Protein AF-K0TMJ3-F1 (afdb_monomer)

Organism: Thalassiosira oceanica (NCBI:txid159749)

Radius of gyration: 30.65 Å; Cα contacts (8 Å, |Δi|>4): 146; chains: 1; bounding box: 65×32×94 Å

Nearest PDB structures (foldseek):
  8c6j-assembly1_A  TM=9.914E-01  e=3.899E-26  Homo sapiens
  8ro0-assembly1_A  TM=9.830E-01  e=2.735E-26  Caenorhabditis elegans
  8ro2-assembly1_A  TM=9.639E-01  e=2.735E-26  Homo sapiens
  9esh-assembly1_A  TM=9.888E-01  e=1.188E-25  Schizosaccharomyces pombe
  6qdv-assembly1_A  TM=9.860E-01  e=1.455E-25  Homo sapiens

Solvent-accessible surface area (backbone atoms only — not comparable to full-atom values): 13396 Å² total; per-residue (Å²): 110,72,65,57,55,41,56,74,68,68,41,86,57,52,44,70,48,96,77,50,50,79,42,65,76,56,91,69,52,74,66,54,50,63,72,67,63,74,56,48,56,61,53,37,51,39,30,51,51,33,53,52,45,56,57,50,50,48,51,49,40,36,74,73,65,77,43,53,74,60,58,41,29,20,50,48,24,50,48,48,46,36,41,77,75,81,35,62,44,50,83,53,42,58,77,49,52,57,57,48,50,53,21,45,52,48,49,53,58,51,47,64,67,63,47,47,87,92,40,66,93,71,90,75,62,44,80,28,67,69,38,45,50,56,52,51,56,48,47,68,68,42,48,68,56,47,52,53,43,46,48,56,51,48,48,40,68,74,79,41,81,76,93,74,82,62,87,79,79,82,47,83,95,39,47,65,65,48,48,56,51,50,52,53,52,51,55,51,51,56,50,58,69,73,44,60,93,94,61,60,86,81,50,57,68,59,52,54,50,48,52,57,46,46,54,49,27,56,77,68,73,42,92,77,79,81,88,128

Foldseek 3Di:
DLVVVCVLLVLPQWDQDPLRDIDGVDDDDPVSCVSPDDALLSQLVSQVVNLVCQLVVLVVCCVVVVDDPQCSLLSLLCSLQCSVPSGVNCVSPVVCVVLNVVSPVVVVVQCVVVCDDPRHDDGRRRPNVVSVVSVVVVCVVCVVVSCVVVVVVVCCSPVNDDPPPDDDDDDPVCPVVVVLVVVLVVVLVVQQVPDDPPPRDPCSVVVVVLVVVVVVCVVVVHDDDDDD

Mean predicted aligned error: 6.32 Å

Secondary structure (DSSP, 8-state):
-HHHHHHHTT-TTEEE-TT--EEESSPPPHHHHHHT---HHHHHHHHHHHHHHHHHHHHHHHHTTSS-HHHHHHHHHHHHH-HHHH--HHHH-GGGHHHHHHHHHHHHHHHHHHS-TT--SSS-----HHHHHHHHHHHHHHHHHHHHHHHHHHHHHHT---TTSSPPP--GGGHHHHHHHHHHHHHHHHHHHHSPTT-TTTSHHHHHHHHHHHHHHHHTT-------

InterPro domains:
  IPR012592 PROCN domain [PF08083] (1-228)
  IPR027652 Pre-mRNA-processing-splicing factor 8 [PTHR11140] (1-228)

pLDDT: mean 94.59, std 6.0, range [64.69, 98.69]

Sequence (228 aa):
MLNLLINRKQLNYLHLDYNFNLKPTKTLTTKERKKSRFGNAFHLTREILRLTKLVVDAHVQFRLGNIDAYQLADGLQYTFNHVGQLTGMYRYKYRLMRQIRMCKDLKHLIYYRFNTGPVGKGPGVGFWAPSWRVWLFFLRGIVPLLERWLGNLLARQFEGRHSKSYAKNVTKQRVESHFDLELRASVMHDILDMMPQGVKQNKSRVILSHLSEAFRCWKANIPWKVPG

Structure (mmCIF, N/CA/C/O backbone):
data_AF-K0TMJ3-F1
#
_entry.id   AF-K0TMJ3-F1
#
loop_
_atom_site.group_PDB
_atom_site.id
_atom_site.type_symbol
_atom_site.label_atom_id
_atom_site.label_alt_id
_atom_site.label_comp_id
_atom_site.label_asym_id
_atom_site.label_entity_id
_atom_site.label_seq_id
_atom_site.pdbx_PDB_ins_code
_atom_site.Cartn_x
_atom_site.Cartn_y
_atom_site.Cartn_z
_atom_site.occupancy
_atom_site.B_iso_or_equiv
_atom_site.auth_seq_id
_atom_site.auth_comp_id
_atom_site.auth_asym_id
_atom_site.auth_atom_id
_atom_site.pdbx_PDB_model_num
ATOM 1 N N . MET A 1 1 ? -9.679 -7.045 -11.470 1.00 94.88 1 MET A N 1
ATOM 2 C CA . MET A 1 1 ? -9.785 -7.442 -10.041 1.00 94.88 1 MET A CA 1
ATOM 3 C C . MET A 1 1 ? -9.973 -6.261 -9.085 1.00 94.88 1 MET A C 1
ATOM 5 O O . MET A 1 1 ? -11.010 -6.209 -8.440 1.00 94.88 1 MET A O 1
ATOM 9 N N . LEU A 1 2 ? -9.039 -5.300 -8.979 1.00 97.19 2 LEU A N 1
ATOM 10 C CA . LEU A 1 2 ? -9.151 -4.203 -7.992 1.00 97.19 2 LEU A CA 1
ATOM 11 C C . LEU A 1 2 ? -10.427 -3.352 -8.151 1.00 97.19 2 LEU A C 1
ATOM 13 O O . LEU A 1 2 ? -11.062 -3.037 -7.149 1.00 97.19 2 LEU A O 1
ATOM 17 N N . ASN A 1 3 ? -10.853 -3.066 -9.387 1.00 97.00 3 ASN A N 1
ATOM 18 C CA . ASN A 1 3 ? -12.120 -2.367 -9.654 1.00 97.00 3 ASN A CA 1
ATOM 19 C C . ASN A 1 3 ? -13.347 -3.131 -9.162 1.00 97.00 3 ASN A C 1
ATOM 21 O O . ASN A 1 3 ? -14.244 -2.533 -8.579 1.00 97.00 3 ASN A O 1
ATOM 25 N N . LEU A 1 4 ? -13.358 -4.459 -9.306 1.00 97.56 4 LEU A N 1
ATOM 26 C CA . LEU A 1 4 ? -14.451 -5.280 -8.786 1.00 97.56 4 LEU A CA 1
ATOM 27 C C . LEU A 1 4 ? -14.545 -5.167 -7.263 1.00 97.56 4 LEU A C 1
ATOM 29 O O . LEU A 1 4 ? -15.644 -5.090 -6.731 1.00 97.56 4 LEU A O 1
ATOM 33 N N . LEU A 1 5 ? -13.414 -5.076 -6.555 1.00 97.19 5 LEU A N 1
ATOM 34 C CA . LEU A 1 5 ? -13.415 -4.868 -5.105 1.00 97.19 5 LEU A CA 1
ATOM 35 C C . LEU A 1 5 ? -13.941 -3.476 -4.709 1.00 97.19 5 LEU A C 1
ATOM 37 O O . LEU A 1 5 ? -14.664 -3.359 -3.718 1.00 97.19 5 LEU A O 1
ATOM 41 N N . ILE A 1 6 ? -13.594 -2.429 -5.467 1.00 97.50 6 ILE A N 1
ATOM 42 C CA . ILE A 1 6 ? -14.115 -1.064 -5.266 1.00 97.50 6 ILE A CA 1
ATOM 43 C C . ILE A 1 6 ? -15.639 -1.059 -5.445 1.00 97.50 6 ILE A C 1
ATOM 45 O O . ILE A 1 6 ? -16.363 -0.607 -4.553 1.00 97.50 6 ILE A O 1
ATOM 49 N N . ASN A 1 7 ? -16.122 -1.645 -6.542 1.00 96.94 7 ASN A N 1
ATOM 50 C CA . ASN A 1 7 ? -17.547 -1.727 -6.861 1.00 96.94 7 ASN A CA 1
ATOM 51 C C . ASN A 1 7 ? -18.303 -2.604 -5.856 1.00 96.94 7 ASN A C 1
ATOM 53 O O . ASN A 1 7 ? -19.366 -2.218 -5.374 1.00 96.94 7 ASN A O 1
ATOM 57 N N . ARG A 1 8 ? -17.722 -3.734 -5.433 1.00 96.44 8 ARG A N 1
ATOM 58 C CA . ARG A 1 8 ? -18.300 -4.621 -4.408 1.00 96.44 8 ARG A CA 1
ATOM 59 C C . ARG A 1 8 ? -18.471 -3.922 -3.059 1.00 96.44 8 ARG A C 1
ATOM 61 O O . ARG A 1 8 ? -19.406 -4.234 -2.328 1.00 96.44 8 ARG A O 1
ATOM 68 N N . LYS A 1 9 ? -17.600 -2.963 -2.730 1.00 95.94 9 LYS A N 1
ATOM 69 C CA . LYS A 1 9 ? -17.722 -2.103 -1.539 1.00 95.94 9 LYS A CA 1
ATOM 70 C C . LYS A 1 9 ? -18.649 -0.894 -1.733 1.00 95.94 9 LYS A C 1
ATOM 72 O O . LYS A 1 9 ? -18.803 -0.108 -0.792 1.00 95.94 9 LYS A O 1
ATOM 77 N N . GLN A 1 10 ? -19.260 -0.753 -2.912 1.00 96.56 10 GLN A N 1
ATOM 78 C CA . GLN A 1 1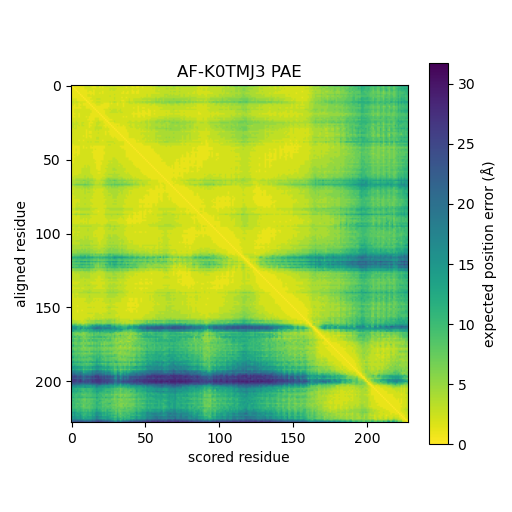0 ? -20.129 0.363 -3.296 1.00 96.56 10 GLN A CA 1
ATOM 79 C C . GLN A 1 10 ? -19.430 1.718 -3.108 1.00 96.56 10 GLN A C 1
ATOM 81 O O . GLN A 1 10 ? -19.931 2.613 -2.420 1.00 96.56 10 GLN A O 1
ATOM 86 N N . LEU A 1 11 ? -18.216 1.837 -3.651 1.00 97.19 11 LEU A N 1
ATOM 87 C CA . LEU A 1 11 ? -17.386 3.041 -3.574 1.00 97.19 11 LEU A CA 1
ATOM 88 C C . LEU A 1 11 ? -17.388 3.789 -4.916 1.00 97.19 11 LEU A C 1
ATOM 90 O O . LEU A 1 11 ? -16.334 4.046 -5.486 1.00 97.19 11 LEU A O 1
ATOM 94 N N . ASN A 1 12 ? -18.574 4.158 -5.403 1.00 95.69 12 ASN A N 1
ATOM 95 C CA . ASN A 1 12 ? -18.781 4.778 -6.726 1.00 95.69 12 ASN A CA 1
ATOM 96 C C . ASN A 1 12 ? -18.106 6.157 -6.878 1.00 95.69 12 ASN A C 1
ATOM 98 O O . ASN A 1 12 ? -17.967 6.682 -7.974 1.00 95.69 12 ASN A O 1
ATOM 102 N N . TYR A 1 13 ? -17.689 6.753 -5.762 1.00 96.75 13 TYR A N 1
ATOM 103 C CA . TYR A 1 13 ? -16.972 8.026 -5.690 1.00 96.75 13 TYR A CA 1
ATOM 104 C C . TYR A 1 13 ? -15.442 7.867 -5.770 1.00 96.75 13 TYR A C 1
ATOM 106 O O . TYR A 1 13 ? -14.702 8.826 -5.538 1.00 96.75 13 TYR A O 1
ATOM 114 N N . LEU A 1 14 ? -14.955 6.654 -6.046 1.00 97.75 14 LEU A N 1
ATOM 115 C CA . LEU A 1 14 ? -13.554 6.361 -6.320 1.00 97.75 14 LEU A CA 1
ATOM 116 C C . LEU A 1 14 ? -13.389 5.832 -7.742 1.00 97.75 14 LEU A C 1
ATOM 118 O O . LEU A 1 14 ? -14.112 4.940 -8.175 1.00 97.75 14 LEU A O 1
ATOM 122 N N . HIS A 1 15 ? -12.362 6.327 -8.419 1.00 97.75 15 HIS A N 1
ATOM 123 C CA . HIS A 1 15 ? -11.935 5.857 -9.724 1.00 97.75 15 HIS A CA 1
ATOM 124 C C . HIS A 1 15 ? -10.494 5.350 -9.639 1.00 97.75 15 HIS A C 1
ATOM 126 O O . HIS A 1 15 ? -9.614 6.027 -9.098 1.00 97.75 15 HIS A O 1
ATOM 132 N N . LEU A 1 16 ? -10.258 4.145 -10.152 1.00 98.25 16 LEU A N 1
ATOM 133 C CA . LEU A 1 16 ? -8.919 3.608 -10.363 1.00 98.25 16 LEU A CA 1
ATOM 134 C C . LEU A 1 16 ? -8.618 3.709 -11.855 1.00 98.25 16 LEU A C 1
ATOM 136 O O . LEU A 1 16 ? -9.246 3.011 -12.653 1.00 98.25 16 LEU A O 1
ATOM 140 N N . ASP A 1 17 ? -7.670 4.570 -12.211 1.00 97.56 17 ASP A N 1
ATOM 141 C CA . ASP A 1 17 ? -7.257 4.709 -13.605 1.00 97.56 17 ASP A CA 1
ATOM 142 C C . ASP A 1 17 ? -6.433 3.497 -14.079 1.00 97.56 17 ASP A C 1
ATOM 144 O O . ASP A 1 17 ? -6.001 2.649 -13.287 1.00 97.56 17 ASP A O 1
ATOM 148 N N . TYR A 1 18 ? -6.191 3.417 -15.388 1.00 97.81 18 TYR A N 1
ATOM 149 C CA . TYR A 1 18 ? -5.433 2.317 -15.990 1.00 97.81 18 TYR A CA 1
ATOM 150 C C . TYR A 1 18 ? -3.973 2.254 -15.519 1.00 97.81 18 TYR A C 1
ATOM 152 O O . TYR A 1 18 ? -3.385 1.178 -15.529 1.00 97.81 18 TYR A O 1
ATOM 160 N N . ASN A 1 19 ? -3.407 3.363 -15.030 1.00 97.56 19 ASN A N 1
ATOM 161 C CA . ASN A 1 19 ? -2.064 3.438 -14.438 1.00 97.56 19 ASN A CA 1
ATOM 162 C C . ASN A 1 19 ? -2.083 3.216 -12.915 1.00 97.56 19 ASN A C 1
ATOM 164 O O . ASN A 1 19 ? -1.136 3.541 -12.181 1.00 97.56 19 ASN A O 1
ATOM 168 N N . PHE A 1 20 ? -3.173 2.628 -12.424 1.00 98.31 20 PHE A N 1
ATOM 169 C CA . PHE A 1 20 ? -3.390 2.259 -11.039 1.00 98.31 20 PHE A CA 1
ATOM 170 C C . PHE A 1 20 ? -3.376 3.442 -10.064 1.00 98.31 20 PHE A C 1
ATOM 172 O O . PHE A 1 20 ? -3.090 3.234 -8.889 1.00 98.31 20 PHE A O 1
ATOM 179 N N . ASN A 1 21 ? -3.637 4.687 -10.466 1.00 97.44 21 ASN A N 1
ATOM 180 C CA . ASN A 1 21 ? -3.902 5.774 -9.515 1.00 97.44 21 ASN A CA 1
ATOM 181 C C . ASN A 1 21 ? -5.330 5.661 -8.990 1.00 97.44 21 ASN A C 1
ATOM 183 O O . ASN A 1 21 ? -6.281 5.628 -9.764 1.00 97.44 21 ASN A O 1
ATOM 187 N N . LEU A 1 22 ? -5.479 5.654 -7.665 1.00 97.81 22 LEU A N 1
ATOM 188 C CA . LEU A 1 22 ? -6.786 5.730 -7.023 1.00 97.81 22 LEU A CA 1
ATOM 189 C C . LEU A 1 22 ? -7.103 7.193 -6.710 1.00 97.81 22 LEU A C 1
ATOM 191 O O . LEU A 1 22 ? -6.420 7.798 -5.879 1.00 97.81 22 LEU A O 1
ATOM 195 N N . LYS A 1 23 ? -8.129 7.745 -7.355 1.00 97.06 23 LYS A N 1
ATOM 196 C CA . LYS A 1 23 ? -8.537 9.147 -7.213 1.00 97.06 23 LYS A CA 1
ATOM 197 C C . LYS A 1 23 ? -10.014 9.238 -6.813 1.00 97.06 23 LYS A C 1
ATOM 199 O O . LYS A 1 23 ? -10.811 8.405 -7.248 1.00 97.06 23 LYS A O 1
ATOM 204 N N . PRO A 1 24 ? -10.403 10.214 -5.980 1.00 97.50 24 PRO A N 1
ATOM 205 C CA . PRO A 1 24 ? -11.810 10.514 -5.770 1.00 97.50 24 PRO A CA 1
ATOM 206 C C . PRO A 1 24 ? -12.381 11.240 -6.998 1.00 97.50 24 PRO A C 1
ATOM 208 O O . PRO A 1 24 ? -11.695 12.066 -7.595 1.00 97.50 24 PRO A O 1
ATOM 211 N N . THR A 1 25 ? -13.624 10.941 -7.379 1.00 96.94 25 THR A N 1
ATOM 212 C CA . THR A 1 25 ? -14.308 11.623 -8.500 1.00 96.94 25 THR A CA 1
ATOM 213 C C . THR A 1 25 ? -14.941 12.954 -8.091 1.00 96.94 25 THR A C 1
ATOM 215 O O . THR A 1 25 ? -15.264 13.776 -8.939 1.00 96.94 25 THR A O 1
ATOM 218 N N . LYS A 1 26 ? -15.104 13.173 -6.783 1.00 97.25 26 LYS A N 1
ATOM 219 C CA . LYS A 1 26 ? -15.633 14.390 -6.160 1.00 97.25 26 LYS A CA 1
ATOM 220 C C . LYS A 1 26 ? -14.980 14.604 -4.794 1.00 97.25 26 LYS A C 1
ATOM 222 O O . LYS A 1 26 ? -14.380 13.681 -4.240 1.00 97.25 26 LYS A O 1
ATOM 227 N N . THR A 1 27 ? -15.160 15.776 -4.195 1.00 97.88 27 THR A N 1
ATOM 228 C CA . THR A 1 27 ? -14.771 16.000 -2.795 1.00 97.88 27 THR A CA 1
ATOM 229 C C . THR A 1 27 ? -15.573 15.081 -1.871 1.00 97.88 27 THR A C 1
ATOM 231 O O . THR A 1 27 ? -16.801 15.042 -1.929 1.00 97.88 27 THR A O 1
ATOM 234 N N . LEU A 1 28 ? -14.875 14.311 -1.031 1.00 97.69 28 LEU A N 1
ATOM 235 C CA . LEU A 1 28 ? -15.501 13.298 -0.179 1.00 97.69 28 LEU A CA 1
ATOM 236 C C . LEU A 1 28 ? -15.947 13.876 1.161 1.00 97.69 28 LEU A C 1
ATOM 238 O O . LEU A 1 28 ? -15.175 14.540 1.858 1.00 97.69 28 LEU A O 1
ATOM 242 N N . THR A 1 29 ? -17.149 13.499 1.585 1.00 98.25 29 THR A N 1
ATOM 243 C CA . THR A 1 29 ? -17.610 13.722 2.959 1.00 98.25 29 THR A CA 1
ATOM 244 C C . THR A 1 29 ? -16.763 12.930 3.962 1.00 98.25 29 THR A C 1
ATOM 246 O O . THR A 1 29 ? -16.087 11.946 3.633 1.00 98.25 29 THR A O 1
ATOM 249 N N . THR A 1 30 ? -16.833 13.297 5.243 1.00 98.12 30 THR A N 1
ATOM 250 C CA . THR A 1 30 ? -16.147 12.557 6.316 1.00 98.12 30 THR A CA 1
ATOM 251 C C . THR A 1 30 ? -16.594 11.093 6.399 1.00 98.12 30 THR A C 1
ATOM 253 O O . THR A 1 30 ? -15.760 10.217 6.649 1.00 98.12 30 THR A O 1
ATOM 256 N N . LYS A 1 31 ? -17.879 10.805 6.144 1.00 98.12 31 LYS A N 1
ATOM 257 C CA . LYS A 1 31 ? -18.441 9.445 6.106 1.00 98.12 31 LYS A CA 1
ATOM 258 C C . LYS A 1 31 ? -17.883 8.639 4.932 1.00 98.12 31 LYS A C 1
ATOM 260 O O . LYS A 1 31 ? -17.395 7.527 5.141 1.00 98.12 31 LYS A O 1
ATOM 265 N N . GLU A 1 32 ? -17.886 9.211 3.729 1.00 97.75 32 GLU A N 1
ATOM 266 C CA . GLU A 1 32 ? -17.333 8.572 2.526 1.00 97.75 32 GLU A CA 1
ATOM 267 C C . GLU A 1 32 ? -15.838 8.286 2.685 1.00 97.75 32 GLU A C 1
ATOM 269 O O . GLU A 1 32 ? -15.408 7.163 2.416 1.00 97.75 32 GLU A O 1
ATOM 274 N N . ARG A 1 33 ? -15.068 9.252 3.208 1.00 97.31 33 ARG A N 1
ATOM 275 C CA . ARG A 1 33 ? -13.625 9.121 3.471 1.00 97.31 33 ARG A CA 1
ATOM 276 C C . ARG A 1 33 ? -13.310 8.014 4.477 1.00 97.31 33 ARG A C 1
ATOM 278 O O . ARG A 1 33 ? -12.351 7.267 4.294 1.00 97.31 33 ARG A O 1
ATOM 285 N N . LYS A 1 34 ? -14.102 7.893 5.550 1.00 97.81 34 LYS A N 1
ATOM 286 C CA . LYS A 1 34 ? -13.952 6.797 6.524 1.00 97.81 34 LYS A CA 1
ATOM 287 C C . LYS A 1 34 ? -14.289 5.442 5.891 1.00 97.81 34 LYS A C 1
ATOM 289 O O . LYS A 1 34 ? -13.551 4.485 6.111 1.00 97.81 34 LYS A O 1
ATOM 294 N N . LYS A 1 35 ? -15.358 5.363 5.086 1.00 96.50 35 LYS A N 1
ATOM 295 C CA . LYS A 1 35 ? -15.799 4.125 4.413 1.00 96.50 35 LYS A CA 1
ATOM 296 C C . LYS A 1 35 ? -14.804 3.645 3.349 1.00 96.50 35 LYS A C 1
ATOM 298 O O . LYS A 1 35 ? -14.577 2.443 3.227 1.00 96.50 35 LYS A O 1
ATOM 303 N N . SER A 1 36 ? -14.195 4.563 2.601 1.00 96.81 36 SER A N 1
ATOM 304 C CA . SER A 1 36 ? -13.309 4.244 1.474 1.00 96.81 36 SER A CA 1
ATOM 305 C C . SER A 1 36 ? -11.834 4.081 1.8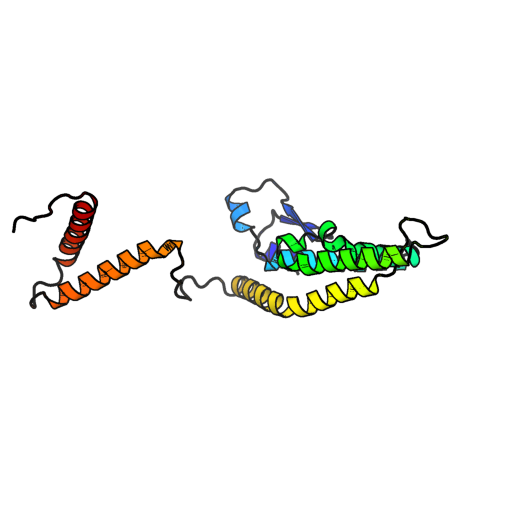36 1.00 96.81 36 SER A C 1
ATOM 307 O O . SER A 1 36 ? -11.008 3.836 0.955 1.00 96.81 36 SER A O 1
ATOM 309 N N . ARG A 1 37 ? -11.475 4.190 3.120 1.00 97.00 37 ARG A N 1
ATOM 310 C CA . ARG A 1 37 ? -10.092 4.039 3.579 1.00 97.00 37 ARG A CA 1
ATOM 311 C C . ARG A 1 37 ? -9.620 2.592 3.418 1.00 97.00 37 ARG A C 1
ATOM 313 O O . ARG A 1 37 ? -9.881 1.732 4.259 1.00 97.00 37 ARG A O 1
ATOM 320 N N . PHE A 1 38 ? -8.890 2.334 2.340 1.00 97.38 38 PHE A N 1
ATOM 321 C CA . PHE A 1 38 ? -8.218 1.061 2.117 1.00 97.38 38 PHE A CA 1
ATOM 322 C C . PHE A 1 38 ? -6.961 0.919 2.988 1.00 97.38 38 PHE A C 1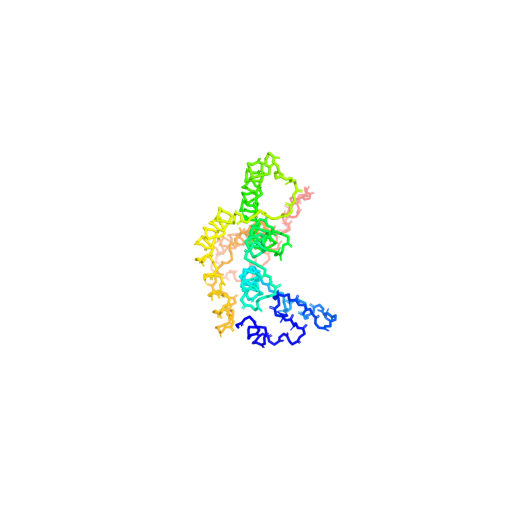
ATOM 324 O O . PHE A 1 38 ? -6.336 1.896 3.398 1.00 97.38 38 PHE A O 1
ATOM 331 N N . GLY A 1 39 ? -6.618 -0.330 3.310 1.00 97.00 39 GLY A N 1
ATOM 332 C CA . GLY A 1 39 ? -5.416 -0.673 4.070 1.00 97.00 39 GLY A CA 1
ATOM 333 C C . GLY A 1 39 ? -4.221 -1.012 3.177 1.00 97.00 39 GLY A C 1
ATOM 334 O O . GLY A 1 39 ? -4.306 -0.993 1.947 1.00 97.00 39 GLY A O 1
ATOM 335 N N . ASN A 1 40 ? -3.115 -1.403 3.815 1.00 97.88 40 ASN A N 1
ATOM 336 C CA . ASN A 1 40 ? -1.853 -1.703 3.132 1.00 97.88 40 ASN A CA 1
ATOM 337 C C . ASN A 1 40 ? -1.966 -2.832 2.101 1.00 97.88 40 ASN A C 1
ATOM 339 O O . ASN A 1 40 ? -1.311 -2.752 1.073 1.00 97.88 40 ASN A O 1
ATOM 343 N N . ALA A 1 41 ? -2.811 -3.845 2.323 1.00 97.75 41 ALA A N 1
ATOM 344 C CA . ALA A 1 41 ? -2.967 -4.964 1.388 1.00 97.75 41 ALA A CA 1
ATOM 345 C C . ALA A 1 41 ? -3.404 -4.500 -0.012 1.00 97.75 41 ALA A C 1
ATOM 347 O O . ALA A 1 41 ? -2.777 -4.838 -1.013 1.00 97.75 41 ALA A O 1
ATOM 348 N N . PHE A 1 42 ? -4.442 -3.662 -0.070 1.00 98.25 42 PHE A N 1
ATOM 349 C CA . PHE A 1 42 ? -4.956 -3.119 -1.325 1.00 98.25 42 PHE A CA 1
ATOM 350 C C . PHE A 1 42 ? -3.929 -2.203 -1.995 1.00 98.25 42 PHE A C 1
ATOM 352 O O . PHE A 1 42 ? -3.623 -2.361 -3.174 1.00 98.25 42 PHE A O 1
ATOM 359 N N . HIS A 1 43 ? -3.376 -1.251 -1.239 1.00 98.38 43 HIS A N 1
ATOM 360 C CA . HIS A 1 43 ? -2.476 -0.258 -1.809 1.00 98.38 43 HIS A CA 1
ATOM 361 C C . HIS A 1 43 ? -1.118 -0.833 -2.226 1.00 98.38 43 HIS A C 1
ATOM 363 O O . HIS A 1 43 ? -0.610 -0.443 -3.271 1.00 98.38 43 HIS A O 1
ATOM 369 N N . LEU A 1 44 ? -0.551 -1.774 -1.464 1.00 98.25 44 LEU A N 1
ATOM 370 C CA . LEU A 1 44 ? 0.697 -2.437 -1.837 1.00 98.25 44 LEU A CA 1
ATOM 371 C C . LEU A 1 44 ? 0.510 -3.273 -3.109 1.00 98.25 44 LEU A C 1
ATOM 373 O O . LEU A 1 44 ? 1.322 -3.167 -4.019 1.00 98.25 44 LEU A O 1
ATOM 377 N N . THR A 1 45 ? -0.595 -4.020 -3.214 1.00 98.44 45 THR A N 1
ATOM 378 C CA . THR A 1 45 ? -0.937 -4.776 -4.434 1.00 98.44 45 THR A CA 1
ATOM 379 C C . THR A 1 45 ? -1.103 -3.846 -5.636 1.00 98.44 45 THR A C 1
ATOM 381 O O . THR A 1 45 ? -0.538 -4.100 -6.694 1.00 98.44 45 THR A O 1
ATOM 384 N N . ARG A 1 46 ? -1.822 -2.728 -5.468 1.00 98.56 46 ARG A N 1
ATOM 385 C CA . ARG A 1 46 ? -2.001 -1.705 -6.510 1.00 98.56 46 ARG A CA 1
ATOM 386 C C . ARG A 1 46 ? -0.667 -1.149 -7.017 1.00 98.56 46 ARG A C 1
ATOM 388 O O . ARG A 1 46 ? -0.498 -0.988 -8.218 1.00 98.56 46 ARG A O 1
ATOM 395 N N . GLU A 1 47 ? 0.268 -0.851 -6.119 1.00 98.44 47 GLU A N 1
ATOM 396 C CA . GLU A 1 47 ? 1.583 -0.314 -6.492 1.00 98.44 47 GLU A CA 1
ATOM 397 C C . GLU A 1 47 ? 2.509 -1.373 -7.120 1.00 98.44 47 GLU A C 1
ATOM 399 O O . GLU A 1 47 ? 3.288 -1.038 -8.008 1.00 98.44 47 GLU A O 1
ATOM 404 N N . ILE A 1 48 ? 2.394 -2.650 -6.734 1.00 98.25 48 ILE A N 1
ATOM 405 C CA . ILE A 1 48 ? 3.091 -3.750 -7.424 1.00 98.25 48 ILE A CA 1
ATOM 406 C C . ILE A 1 48 ? 2.565 -3.888 -8.855 1.00 98.25 48 ILE A C 1
ATOM 408 O O . ILE A 1 48 ? 3.358 -3.940 -9.790 1.00 98.25 48 ILE A O 1
ATOM 412 N N . LEU A 1 49 ? 1.241 -3.861 -9.043 1.00 98.50 49 LEU A N 1
ATOM 413 C CA . LEU A 1 49 ? 0.637 -3.900 -10.376 1.00 98.50 49 LEU A CA 1
ATOM 414 C C . LEU A 1 49 ? 1.028 -2.684 -11.223 1.00 98.50 49 LEU A C 1
ATOM 416 O O . LEU A 1 49 ? 1.252 -2.835 -12.420 1.00 98.50 49 LEU A O 1
ATOM 420 N N . ARG A 1 50 ? 1.178 -1.500 -10.613 1.00 98.50 50 ARG A N 1
ATOM 421 C CA . ARG A 1 50 ? 1.743 -0.328 -11.295 1.00 98.50 50 ARG A CA 1
ATOM 422 C C . ARG A 1 50 ? 3.161 -0.594 -11.794 1.00 98.50 50 ARG A C 1
ATOM 424 O O . ARG A 1 50 ? 3.439 -0.291 -12.947 1.00 98.50 50 ARG A O 1
ATOM 431 N N . LEU A 1 51 ? 4.043 -1.145 -10.954 1.00 98.44 51 LEU A N 1
ATOM 432 C CA . LEU A 1 51 ? 5.410 -1.478 -11.369 1.00 98.44 51 LEU A CA 1
ATOM 433 C C . LEU A 1 51 ? 5.405 -2.468 -12.538 1.00 98.44 51 LEU A C 1
ATOM 435 O O . LEU A 1 51 ? 6.090 -2.242 -13.531 1.00 98.44 51 LEU A O 1
ATOM 439 N N . THR A 1 52 ? 4.603 -3.532 -12.443 1.00 98.44 52 THR A N 1
ATOM 440 C CA . THR A 1 52 ? 4.445 -4.509 -13.527 1.00 98.44 52 THR A CA 1
ATOM 441 C C . THR A 1 52 ? 3.945 -3.840 -14.802 1.00 98.44 52 THR A C 1
ATOM 443 O O . THR A 1 52 ? 4.490 -4.098 -15.871 1.00 98.44 52 THR A O 1
ATOM 446 N N . LYS A 1 53 ? 2.958 -2.944 -14.696 1.00 98.44 53 LYS A N 1
ATOM 447 C CA . LYS A 1 53 ? 2.426 -2.213 -15.845 1.00 98.44 53 LYS A CA 1
ATOM 448 C C . LYS A 1 53 ? 3.493 -1.350 -16.516 1.00 98.44 53 LYS A C 1
ATOM 450 O O . LYS A 1 53 ? 3.607 -1.418 -17.726 1.00 98.44 53 LYS A O 1
ATOM 455 N N . LEU A 1 54 ? 4.302 -0.608 -15.756 1.00 98.50 54 LEU A N 1
ATOM 456 C CA . LEU A 1 54 ? 5.385 0.211 -16.321 1.00 98.50 54 LEU A CA 1
ATOM 457 C C . LEU A 1 54 ? 6.374 -0.629 -17.142 1.00 98.50 54 LEU A C 1
ATOM 459 O O . LEU A 1 54 ? 6.757 -0.235 -18.238 1.00 98.50 54 LEU A O 1
ATOM 463 N N . VAL A 1 55 ? 6.747 -1.806 -16.630 1.00 98.44 55 VAL A N 1
ATOM 464 C CA . VAL A 1 55 ? 7.635 -2.743 -17.335 1.00 98.44 55 VAL A CA 1
ATOM 465 C C . VAL A 1 55 ? 6.972 -3.275 -18.609 1.00 98.44 55 VAL A C 1
ATOM 467 O O . VAL A 1 55 ? 7.588 -3.273 -19.671 1.00 98.44 55 VAL A O 1
ATOM 470 N N . VAL A 1 56 ? 5.711 -3.709 -18.526 1.00 98.69 56 VAL A N 1
ATOM 471 C CA . VAL A 1 56 ? 4.973 -4.249 -19.680 1.00 98.69 56 VAL A CA 1
ATOM 472 C C . VAL A 1 56 ? 4.731 -3.177 -20.740 1.00 98.69 56 VAL A C 1
ATOM 474 O O . VAL A 1 56 ? 4.947 -3.445 -21.916 1.00 98.69 56 VAL A O 1
ATOM 477 N N . ASP A 1 57 ? 4.345 -1.964 -20.349 1.00 98.38 57 ASP A N 1
ATOM 478 C CA . ASP A 1 57 ? 4.129 -0.849 -21.273 1.00 98.38 57 ASP A CA 1
ATOM 479 C C . ASP A 1 57 ? 5.414 -0.511 -22.042 1.00 98.38 57 ASP A C 1
ATOM 481 O O . ASP A 1 57 ? 5.346 -0.279 -23.246 1.00 98.38 57 ASP A O 1
ATOM 485 N N . ALA A 1 58 ? 6.584 -0.543 -21.389 1.00 98.31 58 ALA A N 1
ATOM 486 C CA . ALA A 1 58 ? 7.868 -0.347 -22.066 1.00 98.31 58 ALA A CA 1
ATOM 487 C C . ALA A 1 58 ? 8.097 -1.408 -23.158 1.00 98.31 58 ALA A C 1
ATOM 489 O O . ALA A 1 58 ? 8.445 -1.073 -24.290 1.00 98.31 58 ALA A O 1
ATOM 490 N N . HIS A 1 59 ? 7.813 -2.681 -22.859 1.00 98.56 59 HIS A N 1
ATOM 491 C CA . HIS A 1 59 ? 7.856 -3.744 -23.865 1.00 98.56 59 HIS A CA 1
ATOM 492 C C . HIS A 1 59 ? 6.819 -3.551 -24.977 1.00 98.56 59 HIS A C 1
ATOM 494 O O . HIS A 1 59 ? 7.129 -3.814 -26.135 1.00 98.56 59 HIS A O 1
ATOM 500 N N . VAL A 1 60 ? 5.607 -3.086 -24.665 1.00 98.62 60 VAL A N 1
ATOM 501 C CA . VAL A 1 60 ? 4.578 -2.801 -25.677 1.00 98.62 60 VAL A CA 1
ATOM 502 C C . VAL A 1 60 ? 5.046 -1.697 -26.624 1.00 98.62 60 VAL A C 1
ATOM 504 O O . VAL A 1 60 ? 4.958 -1.884 -27.832 1.00 98.62 60 VAL A O 1
ATOM 507 N N . GLN A 1 61 ? 5.605 -0.596 -26.110 1.00 98.44 61 GLN A N 1
ATOM 508 C CA . GLN A 1 61 ? 6.140 0.488 -26.947 1.00 98.44 61 GLN A CA 1
ATOM 509 C C . GLN A 1 61 ? 7.235 -0.009 -27.896 1.00 98.44 61 GLN A C 1
ATOM 511 O O . GLN A 1 61 ? 7.227 0.337 -29.075 1.00 98.44 61 GLN A O 1
ATOM 516 N N . PHE A 1 62 ? 8.125 -0.877 -27.410 1.00 98.44 62 PHE A N 1
ATOM 517 C CA . PHE A 1 62 ? 9.149 -1.505 -28.245 1.00 98.44 62 PHE A CA 1
ATOM 518 C C . PHE A 1 62 ? 8.538 -2.392 -29.336 1.00 98.44 62 PHE A C 1
ATOM 520 O O . PHE A 1 62 ? 8.915 -2.312 -30.500 1.00 98.44 62 PHE A O 1
ATOM 527 N N . ARG A 1 63 ? 7.545 -3.217 -28.986 1.00 98.38 63 ARG A N 1
ATOM 528 C CA . ARG A 1 63 ? 6.893 -4.135 -29.934 1.00 98.38 63 ARG A CA 1
ATOM 529 C C . ARG A 1 63 ? 6.010 -3.430 -30.963 1.00 98.38 63 ARG A C 1
ATOM 531 O O . ARG A 1 63 ? 5.804 -3.992 -32.032 1.00 98.38 63 ARG A O 1
ATOM 538 N N . LEU A 1 64 ? 5.515 -2.234 -30.649 1.00 98.38 64 LEU A N 1
ATOM 539 C CA . LEU A 1 64 ? 4.821 -1.356 -31.594 1.00 98.38 64 LEU A CA 1
ATOM 540 C C . LEU A 1 64 ? 5.784 -0.588 -32.514 1.00 98.38 64 LEU A C 1
ATOM 542 O O . LEU A 1 64 ? 5.322 0.073 -33.434 1.00 98.38 64 LEU A O 1
ATOM 546 N N . GLY A 1 65 ? 7.100 -0.667 -32.282 1.00 97.88 65 GLY A N 1
ATOM 547 C CA . GLY A 1 65 ? 8.104 0.053 -33.067 1.00 97.88 65 GLY A CA 1
ATOM 548 C C . GLY A 1 65 ? 8.243 1.535 -32.706 1.00 97.88 65 GLY A C 1
ATOM 549 O O . GLY A 1 65 ? 8.889 2.275 -33.439 1.00 97.88 65 GLY A O 1
ATOM 550 N N . ASN A 1 66 ? 7.667 1.979 -31.582 1.00 98.19 66 ASN A N 1
ATOM 551 C CA . ASN A 1 66 ? 7.735 3.379 -31.149 1.00 98.19 66 ASN A CA 1
ATOM 552 C C . ASN A 1 66 ? 9.073 3.739 -30.482 1.00 98.19 66 ASN A C 1
ATOM 554 O O . ASN A 1 66 ? 9.407 4.917 -30.385 1.00 98.19 66 ASN A O 1
ATOM 558 N N . ILE A 1 67 ? 9.805 2.740 -29.981 1.00 97.94 67 ILE A N 1
ATOM 559 C CA . ILE A 1 67 ? 11.129 2.893 -29.362 1.00 97.94 67 ILE A CA 1
ATOM 560 C C . ILE A 1 67 ? 12.067 1.796 -29.859 1.00 97.94 67 ILE A C 1
ATOM 562 O O . ILE A 1 67 ? 11.617 0.710 -30.236 1.00 97.94 67 ILE A O 1
ATOM 566 N N . ASP A 1 68 ? 13.369 2.058 -29.807 1.00 97.50 68 ASP A N 1
ATOM 567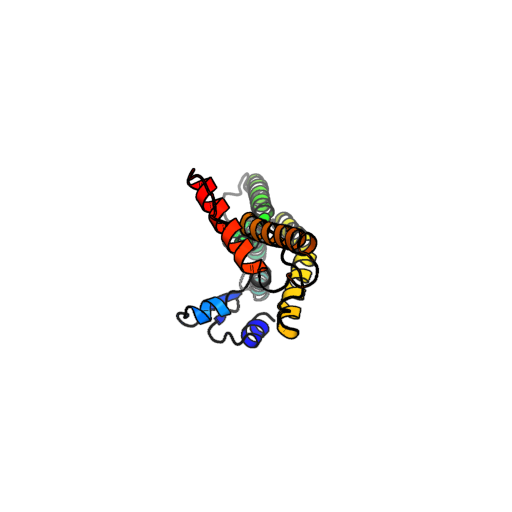 C CA . ASP A 1 68 ? 14.384 1.067 -30.161 1.00 97.50 68 ASP A CA 1
ATOM 568 C C . ASP A 1 68 ? 14.715 0.103 -28.994 1.00 97.50 68 ASP A C 1
ATOM 570 O O . ASP A 1 68 ? 14.228 0.224 -27.862 1.00 97.50 68 ASP A O 1
ATOM 574 N N . ALA A 1 69 ? 15.555 -0.898 -29.275 1.00 98.19 69 ALA A N 1
ATOM 575 C CA . ALA A 1 69 ? 15.958 -1.900 -28.287 1.00 98.19 69 ALA A CA 1
ATOM 576 C C . ALA A 1 69 ? 16.843 -1.327 -27.161 1.00 98.19 69 ALA A C 1
ATOM 578 O O . ALA A 1 69 ? 16.788 -1.808 -26.024 1.00 98.19 69 ALA A O 1
ATOM 579 N N . TYR A 1 70 ? 17.647 -0.301 -27.451 1.00 97.62 70 TYR A N 1
ATOM 580 C CA . TYR A 1 70 ? 18.546 0.324 -26.478 1.00 97.62 70 TYR A CA 1
ATOM 581 C C . TYR A 1 70 ? 17.766 1.203 -25.492 1.00 97.62 70 TYR A C 1
ATOM 583 O O . TYR A 1 70 ? 17.995 1.132 -24.285 1.00 97.62 70 TYR A O 1
ATOM 591 N N . GLN A 1 71 ? 16.785 1.953 -25.988 1.00 97.62 71 GLN A N 1
ATOM 592 C CA . GLN A 1 71 ? 15.812 2.734 -25.231 1.00 97.62 71 GLN A CA 1
ATOM 593 C C . GLN A 1 71 ? 14.942 1.837 -24.354 1.00 97.62 71 GLN A C 1
ATOM 595 O O . GLN A 1 71 ? 14.689 2.185 -23.201 1.00 97.62 71 GLN A O 1
ATOM 600 N N . LEU A 1 72 ? 14.530 0.658 -24.841 1.00 98.31 72 LEU A N 1
ATOM 601 C CA . LEU A 1 72 ? 13.862 -0.332 -23.993 1.00 98.31 72 LEU A CA 1
ATOM 602 C C . LEU A 1 72 ? 14.767 -0.752 -22.825 1.00 98.31 72 LEU A C 1
ATOM 604 O O . LEU A 1 72 ? 14.330 -0.744 -21.673 1.00 98.31 72 LEU A O 1
ATOM 608 N N . ALA A 1 73 ? 16.024 -1.108 -23.100 1.00 98.38 73 ALA A N 1
ATOM 609 C CA . ALA A 1 73 ? 16.955 -1.551 -22.065 1.00 98.38 73 ALA A CA 1
ATOM 610 C C . ALA A 1 73 ? 17.251 -0.446 -21.032 1.00 98.38 73 ALA A C 1
ATOM 612 O O . ALA A 1 73 ? 17.238 -0.715 -19.826 1.00 98.38 73 ALA A O 1
ATOM 613 N N . ASP A 1 74 ? 17.469 0.793 -21.480 1.00 97.94 74 ASP A N 1
ATOM 614 C CA . ASP A 1 74 ? 17.654 1.962 -20.609 1.00 97.94 74 ASP A CA 1
ATOM 615 C C . ASP A 1 74 ? 16.376 2.279 -19.813 1.00 97.94 74 ASP A C 1
ATOM 617 O O . ASP A 1 74 ? 16.434 2.510 -18.605 1.00 97.94 74 ASP A O 1
ATOM 621 N N . GLY A 1 75 ? 15.199 2.167 -20.435 1.00 98.00 75 GLY A N 1
ATOM 622 C CA . GLY A 1 75 ? 13.902 2.337 -19.779 1.00 98.00 75 GLY A CA 1
ATOM 623 C C . GLY A 1 75 ? 13.651 1.312 -18.669 1.00 98.00 75 GLY A C 1
ATOM 624 O O . GLY A 1 75 ? 13.178 1.666 -17.581 1.00 98.00 75 GLY A O 1
ATOM 625 N N . LEU A 1 76 ? 14.028 0.048 -18.884 1.00 98.44 76 LEU A N 1
ATOM 626 C CA . LEU A 1 76 ? 13.983 -0.991 -17.850 1.00 98.44 76 LEU A CA 1
ATOM 627 C C . LEU A 1 76 ? 14.980 -0.703 -16.721 1.00 98.44 76 LEU A C 1
ATOM 629 O O . LEU A 1 76 ? 14.615 -0.799 -15.543 1.00 98.44 76 LEU A O 1
ATOM 633 N N . GLN A 1 77 ? 16.206 -0.289 -17.056 1.00 98.25 77 GLN A N 1
ATOM 634 C CA . GLN A 1 77 ? 17.211 0.100 -16.062 1.00 98.25 77 GLN A CA 1
ATOM 635 C C . GLN A 1 77 ? 16.710 1.268 -15.211 1.00 98.25 77 GLN A C 1
ATOM 637 O O . GLN A 1 77 ? 16.801 1.246 -13.977 1.00 98.25 77 GLN A O 1
ATOM 642 N N . TYR A 1 78 ? 16.141 2.287 -15.849 1.00 98.31 78 TYR A N 1
ATOM 643 C CA . TYR A 1 78 ? 15.561 3.431 -15.168 1.00 98.31 78 TYR A CA 1
ATOM 644 C C . TYR A 1 78 ? 14.423 2.992 -14.244 1.00 98.31 78 TYR A C 1
ATOM 646 O O . TYR A 1 78 ? 14.427 3.349 -13.062 1.00 98.31 78 TYR A O 1
ATOM 654 N N . THR A 1 79 ? 13.509 2.156 -14.744 1.00 98.38 79 THR A N 1
ATOM 655 C CA . THR A 1 79 ? 12.348 1.664 -13.993 1.00 98.38 79 THR A CA 1
ATOM 656 C C . THR A 1 79 ? 12.766 0.945 -12.712 1.00 98.38 79 THR A C 1
ATOM 658 O O . THR A 1 79 ? 12.307 1.314 -11.627 1.00 98.38 79 THR A O 1
ATOM 661 N N . PHE A 1 80 ? 13.684 -0.025 -12.792 1.00 98.50 80 PHE A N 1
ATOM 662 C CA . PHE A 1 80 ? 14.105 -0.798 -11.618 1.00 98.50 80 PHE A CA 1
ATOM 663 C C . PHE A 1 80 ? 14.967 -0.001 -10.630 1.00 98.50 80 PHE A C 1
ATOM 665 O O . PHE A 1 80 ? 14.939 -0.291 -9.433 1.00 98.50 80 PHE A O 1
ATOM 672 N N . ASN A 1 81 ? 15.680 1.036 -11.072 1.00 98.31 81 ASN A N 1
ATOM 673 C CA . ASN A 1 81 ? 16.457 1.887 -10.163 1.00 98.31 81 ASN A CA 1
ATOM 674 C C . ASN A 1 81 ? 15.633 3.010 -9.516 1.00 98.31 81 ASN A C 1
ATOM 676 O O . ASN A 1 81 ? 15.993 3.496 -8.442 1.00 98.31 81 ASN A O 1
ATOM 680 N N . HIS A 1 82 ? 14.507 3.396 -10.122 1.00 98.38 82 HIS A N 1
ATOM 681 C CA . HIS A 1 82 ? 13.673 4.519 -9.675 1.00 98.38 82 HIS A CA 1
ATOM 682 C C . HIS A 1 82 ? 12.270 4.085 -9.238 1.00 98.38 82 HIS A C 1
ATOM 684 O O . HIS A 1 82 ? 11.344 4.893 -9.200 1.00 98.38 82 HIS A O 1
ATOM 690 N N . VAL A 1 83 ? 12.104 2.834 -8.799 1.00 98.19 83 VAL A N 1
ATOM 691 C CA . VAL A 1 83 ? 10.827 2.324 -8.270 1.00 98.19 83 VAL A CA 1
ATOM 692 C C . VAL A 1 83 ? 10.265 3.198 -7.145 1.00 98.19 83 VAL A C 1
ATOM 694 O O . VAL A 1 83 ? 9.056 3.392 -7.070 1.00 98.19 83 VAL A O 1
ATOM 697 N N . GLY A 1 84 ? 11.113 3.773 -6.285 1.00 96.69 84 GLY A N 1
ATOM 698 C CA . GLY A 1 84 ? 10.669 4.688 -5.224 1.00 96.69 84 GLY A CA 1
ATOM 699 C C . GLY A 1 84 ? 10.113 6.031 -5.717 1.00 96.69 84 GLY A C 1
ATOM 700 O O . GLY A 1 84 ? 9.433 6.711 -4.958 1.00 96.69 84 GLY A O 1
ATOM 701 N N . GLN A 1 85 ? 10.407 6.417 -6.957 1.00 96.69 85 GLN A N 1
ATOM 702 C CA . GLN A 1 85 ? 9.906 7.639 -7.585 1.00 96.69 85 GLN A CA 1
ATOM 703 C C . GLN A 1 85 ? 8.701 7.343 -8.485 1.00 96.69 85 GLN A C 1
ATOM 705 O O . GLN A 1 85 ? 7.700 8.049 -8.424 1.00 96.69 85 GLN A O 1
ATOM 710 N N . LEU A 1 86 ? 8.786 6.278 -9.287 1.00 97.81 86 LEU A N 1
ATOM 711 C CA . LEU A 1 86 ? 7.746 5.866 -10.236 1.00 97.81 86 LEU A CA 1
ATOM 712 C C . LEU A 1 86 ? 6.540 5.203 -9.557 1.00 97.81 86 LEU A C 1
ATOM 714 O O . LEU A 1 86 ? 5.420 5.228 -10.070 1.00 97.81 86 LEU A O 1
ATOM 718 N N . THR A 1 87 ? 6.756 4.616 -8.382 1.00 97.50 87 THR A N 1
ATOM 719 C CA . THR A 1 87 ? 5.710 4.006 -7.556 1.00 97.50 87 THR A CA 1
ATOM 720 C C . THR A 1 87 ? 5.687 4.627 -6.162 1.00 97.50 87 THR A C 1
ATOM 722 O O . THR A 1 87 ? 6.569 5.386 -5.762 1.00 97.50 87 THR A O 1
ATOM 725 N N . GLY A 1 88 ? 4.673 4.270 -5.381 1.00 95.88 88 GLY A N 1
ATOM 726 C CA . GLY A 1 88 ? 4.511 4.651 -3.981 1.00 95.88 88 GLY A CA 1
ATOM 727 C C . GLY A 1 88 ? 4.666 3.493 -2.994 1.00 95.88 88 GLY A C 1
ATOM 728 O O . GLY A 1 88 ? 4.202 3.623 -1.860 1.00 95.88 88 GLY A O 1
ATOM 729 N N . MET A 1 89 ? 5.266 2.356 -3.381 1.00 97.62 89 MET A N 1
ATOM 730 C CA . MET A 1 89 ? 5.262 1.132 -2.556 1.00 97.62 89 MET A CA 1
ATOM 731 C C . MET A 1 89 ? 5.810 1.335 -1.132 1.00 97.62 89 MET A C 1
ATOM 733 O O . MET A 1 89 ? 5.269 0.775 -0.174 1.00 97.62 89 MET A O 1
ATOM 737 N N . TYR A 1 90 ? 6.839 2.172 -0.967 1.00 97.88 90 TYR A N 1
ATOM 738 C CA . TYR A 1 90 ? 7.466 2.455 0.333 1.00 97.88 90 TYR A CA 1
ATOM 739 C C . TYR A 1 90 ? 6.491 3.058 1.358 1.00 97.88 90 TYR A C 1
ATOM 741 O O . TYR A 1 90 ? 6.671 2.849 2.557 1.00 97.88 90 TYR A O 1
ATOM 749 N N . ARG A 1 91 ? 5.426 3.741 0.911 1.00 97.94 91 ARG A N 1
ATOM 750 C CA . ARG A 1 91 ? 4.393 4.321 1.790 1.00 97.94 91 ARG A CA 1
ATOM 751 C C . ARG A 1 91 ? 3.551 3.247 2.478 1.00 97.94 91 ARG A C 1
ATOM 753 O O . ARG A 1 91 ? 3.084 3.450 3.592 1.00 97.94 91 ARG A O 1
ATOM 760 N N . TYR A 1 92 ? 3.370 2.101 1.820 1.00 98.0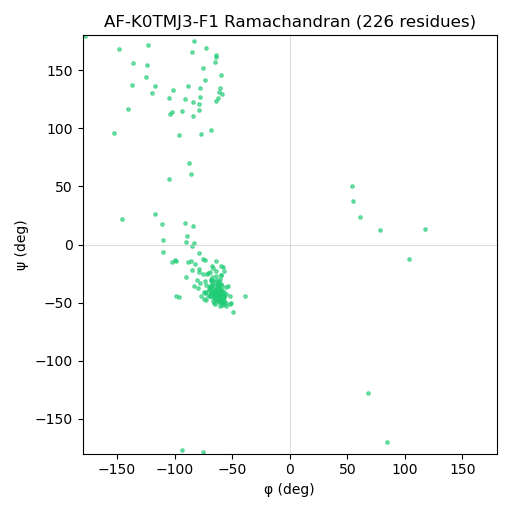6 92 TYR A N 1
ATOM 761 C CA . TYR A 1 92 ? 2.522 1.003 2.299 1.00 98.06 92 TYR A CA 1
ATOM 762 C C . TYR A 1 92 ? 3.331 -0.156 2.898 1.00 98.06 92 TYR A C 1
ATOM 764 O O . TYR A 1 92 ? 2.778 -0.993 3.616 1.00 98.06 92 TYR A O 1
ATOM 772 N N . LYS A 1 93 ? 4.648 -0.193 2.647 1.00 97.88 93 LYS A N 1
ATOM 773 C CA . LYS A 1 93 ? 5.611 -1.058 3.339 1.00 97.88 93 LYS A CA 1
ATOM 774 C C . LYS A 1 93 ? 7.009 -0.429 3.343 1.00 97.88 93 LYS A C 1
ATOM 776 O O . LYS A 1 93 ? 7.804 -0.648 2.434 1.00 97.88 93 LYS A O 1
ATOM 781 N N . TYR A 1 94 ? 7.352 0.265 4.426 1.00 98.12 94 TYR A N 1
ATOM 782 C CA . TYR A 1 94 ? 8.596 1.041 4.512 1.00 98.12 94 TYR A CA 1
ATOM 783 C C . TYR A 1 94 ? 9.886 0.206 4.446 1.00 98.12 94 TYR A C 1
ATOM 785 O O . TYR A 1 94 ? 10.901 0.669 3.937 1.00 98.12 94 TYR A O 1
ATOM 793 N N . ARG A 1 95 ? 9.855 -1.070 4.867 1.00 96.94 95 ARG A N 1
ATOM 794 C CA . ARG A 1 95 ? 11.028 -1.969 4.777 1.00 96.94 95 ARG A CA 1
ATOM 795 C C . ARG A 1 95 ? 11.559 -2.130 3.338 1.00 96.94 95 ARG A C 1
ATOM 797 O O . ARG A 1 95 ? 12.724 -2.477 3.171 1.00 96.94 95 ARG A O 1
ATOM 804 N N . LEU A 1 96 ? 10.744 -1.809 2.326 1.00 97.00 96 LEU A N 1
ATOM 805 C CA . LEU A 1 96 ? 11.124 -1.739 0.910 1.00 97.00 96 LEU A CA 1
ATOM 806 C C . LEU A 1 96 ? 12.245 -0.718 0.620 1.00 97.00 96 LEU A C 1
ATOM 808 O O . LEU A 1 96 ? 12.948 -0.839 -0.381 1.00 97.00 96 LEU A O 1
ATOM 812 N N . MET A 1 97 ? 12.495 0.236 1.524 1.00 98.19 97 MET A N 1
ATOM 813 C CA . MET A 1 97 ? 13.654 1.138 1.451 1.00 98.19 97 MET A CA 1
ATOM 814 C C . MET A 1 97 ? 14.995 0.392 1.401 1.00 98.19 97 MET A C 1
ATOM 816 O O . MET A 1 97 ? 15.980 0.941 0.910 1.00 98.19 97 MET A O 1
ATOM 820 N N . ARG A 1 98 ? 15.060 -0.859 1.881 1.00 98.25 98 ARG A N 1
ATOM 821 C CA . ARG A 1 98 ? 16.242 -1.718 1.710 1.00 98.25 98 ARG A CA 1
ATOM 822 C C . ARG A 1 98 ? 16.527 -1.983 0.227 1.00 98.25 98 ARG A C 1
ATOM 824 O O . ARG A 1 98 ? 17.658 -1.801 -0.201 1.00 98.25 98 ARG A O 1
ATOM 831 N N . GLN A 1 99 ? 15.512 -2.366 -0.546 1.00 98.38 99 GLN A N 1
ATOM 832 C CA . GLN A 1 99 ? 15.640 -2.643 -1.979 1.00 98.38 99 GLN A CA 1
ATOM 833 C C . GLN A 1 99 ? 15.932 -1.377 -2.782 1.00 98.38 99 GLN A C 1
ATOM 835 O O . GLN A 1 99 ? 16.793 -1.403 -3.654 1.00 98.38 99 GLN A O 1
ATOM 840 N N . ILE A 1 100 ? 15.265 -0.262 -2.457 1.00 98.38 100 ILE A N 1
ATOM 841 C CA . ILE A 1 100 ? 15.504 1.023 -3.132 1.00 98.38 100 ILE A CA 1
ATOM 842 C C . ILE A 1 100 ? 16.961 1.461 -2.961 1.00 98.38 100 ILE A C 1
ATOM 844 O O . ILE A 1 100 ? 17.589 1.851 -3.940 1.00 98.38 100 ILE A O 1
ATOM 848 N N . ARG A 1 101 ? 17.505 1.395 -1.737 1.00 98.56 101 ARG A N 1
ATOM 849 C CA . ARG A 1 101 ? 18.912 1.744 -1.483 1.00 98.56 101 ARG A CA 1
ATOM 850 C C . ARG A 1 101 ? 19.859 0.825 -2.251 1.00 98.56 101 ARG A C 1
ATOM 852 O O . ARG A 1 101 ? 20.670 1.329 -3.010 1.00 98.56 101 ARG A O 1
ATOM 859 N N . MET A 1 102 ? 19.633 -0.487 -2.195 1.00 98.44 102 MET A N 1
ATOM 860 C CA . MET A 1 102 ? 20.432 -1.457 -2.950 1.00 98.44 102 MET A CA 1
ATOM 861 C C . MET A 1 102 ? 20.427 -1.191 -4.465 1.00 98.44 102 MET A C 1
ATOM 863 O O . MET A 1 102 ? 21.469 -1.283 -5.101 1.00 98.44 102 MET A O 1
ATOM 867 N N . CYS A 1 103 ? 19.284 -0.826 -5.058 1.00 98.38 103 CYS A N 1
ATOM 868 C CA . CYS A 1 103 ? 19.228 -0.478 -6.483 1.00 98.38 103 CYS A CA 1
ATOM 869 C C . CYS A 1 103 ? 19.989 0.820 -6.793 1.00 98.38 103 CYS A C 1
ATOM 871 O O . CYS A 1 103 ? 20.621 0.920 -7.839 1.00 98.38 103 CYS A O 1
ATOM 873 N N . LYS A 1 104 ? 19.978 1.806 -5.885 1.00 98.00 104 LYS A N 1
ATOM 874 C CA . LYS A 1 104 ? 20.808 3.012 -6.034 1.00 98.00 104 LYS A CA 1
ATOM 875 C C . LYS A 1 104 ? 22.295 2.672 -5.987 1.00 98.00 104 LYS A C 1
ATOM 877 O O . LYS A 1 104 ? 23.029 3.139 -6.852 1.00 98.00 104 LYS A O 1
ATOM 882 N N . ASP A 1 105 ? 22.714 1.829 -5.047 1.00 98.31 105 ASP A N 1
ATOM 883 C CA . ASP A 1 105 ? 24.109 1.390 -4.925 1.00 98.31 105 ASP A CA 1
ATOM 884 C C . ASP A 1 105 ? 24.558 0.642 -6.191 1.00 98.31 105 ASP A C 1
ATOM 886 O O . ASP A 1 105 ? 25.601 0.956 -6.766 1.00 98.31 105 ASP A O 1
ATOM 890 N N . LEU A 1 106 ? 23.719 -0.271 -6.700 1.00 98.19 106 LEU A N 1
ATOM 891 C CA . LEU A 1 106 ? 23.942 -0.952 -7.979 1.00 98.19 106 LEU A CA 1
ATOM 892 C C . LEU A 1 106 ? 24.034 0.040 -9.143 1.00 98.19 106 LEU A C 1
ATOM 894 O O . LEU A 1 106 ? 24.940 -0.080 -9.963 1.00 98.19 106 LEU A O 1
ATOM 898 N N . LYS A 1 107 ? 23.148 1.044 -9.203 1.00 97.69 107 LYS A N 1
ATOM 899 C CA . LYS A 1 107 ? 23.202 2.096 -10.227 1.00 97.69 107 LYS A CA 1
ATOM 900 C C . LYS A 1 107 ? 24.547 2.820 -10.196 1.00 97.69 107 LYS A C 1
ATOM 902 O O . LYS A 1 107 ? 25.164 2.975 -11.244 1.00 97.69 107 LYS A O 1
ATOM 907 N N . HIS A 1 108 ? 25.011 3.237 -9.018 1.00 97.31 108 HIS A N 1
ATOM 908 C CA . HIS A 1 108 ? 26.298 3.920 -8.870 1.00 97.31 108 HIS A CA 1
ATOM 909 C C . HIS A 1 108 ? 27.467 3.041 -9.323 1.00 97.31 108 HIS A C 1
ATOM 911 O O . HIS A 1 108 ? 28.290 3.502 -10.112 1.00 97.31 108 HIS A O 1
ATOM 917 N N . LEU A 1 109 ? 27.493 1.776 -8.896 1.00 97.25 109 LEU A N 1
ATOM 918 C CA . LEU A 1 109 ? 28.521 0.811 -9.288 1.00 97.25 109 LEU A CA 1
ATOM 919 C C . LEU A 1 109 ? 28.567 0.604 -10.810 1.00 97.25 109 LEU A C 1
ATOM 921 O O . LEU A 1 109 ? 29.629 0.702 -11.421 1.00 97.25 109 LEU A O 1
ATOM 925 N N . ILE A 1 110 ? 27.409 0.344 -11.423 1.00 96.69 110 ILE A N 1
ATOM 926 C CA . ILE A 1 110 ? 27.294 0.099 -12.865 1.00 96.69 110 ILE A CA 1
ATOM 927 C C . ILE A 1 110 ? 27.708 1.348 -13.642 1.00 96.69 110 ILE A C 1
ATOM 929 O O . ILE A 1 110 ? 28.506 1.253 -14.568 1.00 96.69 110 ILE A O 1
ATOM 933 N N . TYR A 1 111 ? 27.193 2.521 -13.268 1.00 96.75 111 TYR A N 1
ATOM 934 C CA . TYR A 1 111 ? 27.390 3.750 -14.039 1.00 96.75 111 TYR A CA 1
ATOM 935 C C . TYR A 1 111 ? 28.838 4.225 -13.961 1.00 96.75 111 TYR A C 1
ATOM 937 O O . TYR A 1 111 ? 29.368 4.690 -14.964 1.00 96.75 111 TYR A O 1
ATOM 945 N N . TYR A 1 112 ? 29.490 4.072 -12.802 1.00 95.31 112 TYR A N 1
ATOM 946 C CA . TYR A 1 112 ? 30.905 4.408 -12.652 1.00 95.31 112 TYR A CA 1
ATOM 947 C C . TYR A 1 112 ? 31.796 3.551 -13.555 1.00 95.31 112 TYR A C 1
ATOM 949 O O . TYR A 1 112 ? 32.785 4.050 -14.076 1.00 95.31 112 TYR A O 1
ATOM 957 N N . ARG A 1 113 ? 31.442 2.276 -13.774 1.00 95.06 113 ARG A N 1
ATOM 958 C CA . ARG A 1 113 ? 32.198 1.386 -14.663 1.00 95.06 113 ARG A CA 1
ATOM 959 C C . ARG A 1 113 ? 31.831 1.554 -16.140 1.00 95.06 113 ARG A C 1
ATOM 961 O O . ARG A 1 113 ? 32.704 1.411 -16.988 1.00 95.06 113 ARG A O 1
ATOM 968 N N . PHE A 1 114 ? 30.561 1.823 -16.438 1.00 94.75 114 PHE A N 1
ATOM 969 C CA . PHE A 1 114 ? 30.040 1.925 -17.803 1.00 94.75 114 PHE A CA 1
ATOM 970 C C . PHE A 1 114 ? 30.405 3.261 -18.463 1.00 94.75 114 PHE A C 1
ATOM 972 O O . PHE A 1 114 ? 30.877 3.275 -19.595 1.00 94.75 114 PHE A O 1
ATOM 979 N N . ASN A 1 115 ? 30.258 4.378 -17.743 1.00 93.56 115 ASN A N 1
ATOM 980 C CA . ASN A 1 115 ? 30.534 5.723 -18.257 1.00 93.56 115 ASN A CA 1
ATOM 981 C C . ASN A 1 115 ? 32.025 6.070 -18.098 1.00 93.56 115 ASN A C 1
ATOM 983 O O . ASN A 1 115 ? 32.385 6.984 -17.351 1.00 93.56 115 ASN A O 1
ATOM 987 N N . THR A 1 116 ? 32.897 5.289 -18.740 1.00 93.19 116 THR A N 1
ATOM 988 C CA . THR A 1 116 ? 34.354 5.500 -18.737 1.00 93.19 116 THR A CA 1
ATOM 989 C C . THR A 1 116 ? 34.899 5.612 -20.161 1.00 93.19 116 THR A C 1
ATOM 991 O O . THR A 1 116 ? 34.315 5.082 -21.106 1.00 93.19 116 THR A O 1
ATOM 994 N N . GLY A 1 117 ? 36.030 6.305 -20.323 1.00 93.25 117 GLY A N 1
ATOM 995 C CA . GLY A 1 117 ? 36.653 6.524 -21.629 1.00 93.25 117 GLY A CA 1
ATOM 996 C C . GLY A 1 117 ? 35.807 7.447 -22.521 1.00 93.25 117 GLY A C 1
ATOM 997 O O . GLY A 1 117 ? 35.444 8.531 -22.067 1.00 93.25 117 GLY A O 1
ATOM 998 N N . PRO A 1 118 ? 35.486 7.057 -23.770 1.00 94.19 118 PRO A N 1
ATOM 999 C CA . PRO A 1 118 ? 34.712 7.892 -24.693 1.00 94.19 118 PRO A CA 1
ATOM 1000 C C . PRO A 1 118 ? 33.216 7.988 -24.336 1.00 94.19 118 PRO A C 1
ATOM 1002 O O . PRO A 1 118 ? 32.514 8.838 -24.881 1.00 94.19 118 PRO A O 1
ATOM 1005 N N . VAL A 1 119 ? 32.708 7.135 -23.435 1.00 92.69 119 VAL A N 1
ATOM 1006 C CA . VAL A 1 119 ? 31.295 7.141 -23.023 1.00 92.69 119 VAL A CA 1
ATOM 1007 C C . VAL A 1 119 ? 31.078 8.173 -21.916 1.00 92.69 119 VAL A C 1
ATOM 1009 O O . VAL A 1 119 ? 31.531 8.005 -20.783 1.00 92.69 119 VAL A O 1
ATOM 1012 N N . GLY A 1 120 ? 30.368 9.252 -22.254 1.00 92.00 120 GLY A N 1
ATOM 1013 C CA . GLY A 1 120 ? 30.063 10.352 -21.341 1.00 92.00 120 GLY A CA 1
ATOM 1014 C C . GLY A 1 120 ? 28.966 10.051 -20.311 1.00 92.00 120 GLY A C 1
ATOM 1015 O O . GLY A 1 120 ? 28.389 8.967 -20.247 1.00 92.00 120 GLY A O 1
ATOM 1016 N N . LYS A 1 121 ? 28.643 11.058 -19.489 1.00 91.25 121 LYS A N 1
ATOM 1017 C CA . LYS A 1 121 ? 27.493 11.003 -18.573 1.00 91.25 121 LYS A CA 1
ATOM 1018 C C . LYS A 1 121 ? 26.209 11.276 -19.357 1.00 91.25 121 LYS A C 1
ATOM 1020 O O . LYS A 1 121 ? 26.055 12.360 -19.908 1.00 91.25 121 LYS A O 1
ATOM 1025 N N . GLY A 1 122 ? 25.270 10.338 -19.344 1.00 89.06 122 GLY A N 1
ATOM 1026 C CA . GLY A 1 122 ? 23.980 10.508 -20.006 1.00 89.06 122 GLY A CA 1
ATOM 1027 C C . GLY A 1 122 ? 23.048 9.309 -19.817 1.00 89.06 122 GLY A C 1
ATOM 1028 O O . GLY A 1 122 ? 23.420 8.348 -19.134 1.00 89.06 122 GLY A O 1
ATOM 1029 N N . PRO A 1 123 ? 21.826 9.379 -20.375 1.00 90.31 123 PRO A N 1
ATOM 1030 C CA . PRO A 1 123 ? 20.989 8.198 -20.585 1.00 90.31 123 PRO A CA 1
ATOM 1031 C C . PRO A 1 123 ? 21.650 7.236 -21.591 1.00 90.31 123 PRO A C 1
ATOM 1033 O O . PRO A 1 123 ? 22.539 7.641 -22.340 1.00 90.31 123 PRO A O 1
ATOM 1036 N N . GLY A 1 124 ? 21.220 5.971 -21.611 1.00 91.44 124 GLY A N 1
ATOM 1037 C CA . GLY A 1 124 ? 21.759 4.935 -22.509 1.00 91.44 124 GLY A CA 1
ATOM 1038 C C . GLY A 1 124 ? 22.437 3.761 -21.795 1.00 91.44 124 GLY A C 1
ATOM 1039 O O . GLY A 1 124 ? 23.120 2.958 -22.430 1.00 91.44 124 GLY A O 1
ATOM 1040 N N . VAL A 1 125 ? 22.252 3.625 -20.478 1.00 94.69 125 VAL A N 1
ATOM 1041 C CA . VAL A 1 125 ? 22.810 2.512 -19.700 1.00 94.69 125 VAL A CA 1
ATOM 1042 C C . VAL A 1 125 ? 21.748 1.423 -19.560 1.00 94.69 125 VAL A C 1
ATOM 1044 O O . VAL A 1 125 ? 20.952 1.425 -18.630 1.00 94.69 125 VAL A O 1
ATOM 1047 N N . GLY A 1 126 ? 21.761 0.434 -20.451 1.00 95.69 126 GLY A N 1
ATOM 1048 C CA . GLY A 1 126 ? 20.757 -0.640 -20.496 1.00 95.69 126 GLY A CA 1
ATOM 1049 C C . GLY A 1 126 ? 20.974 -1.838 -19.558 1.00 95.69 126 GLY A C 1
ATOM 1050 O O . GLY A 1 126 ? 20.389 -2.896 -19.776 1.00 95.69 126 GLY A O 1
ATOM 1051 N N . PHE A 1 127 ? 21.832 -1.743 -18.535 1.00 97.62 127 PHE A N 1
ATOM 1052 C CA . PHE A 1 127 ? 22.233 -2.905 -17.719 1.00 97.62 127 PHE A CA 1
ATOM 1053 C C . PHE A 1 127 ? 21.287 -3.179 -16.531 1.00 97.62 127 PHE A C 1
ATOM 1055 O O . PHE A 1 127 ? 21.639 -2.977 -15.366 1.00 97.62 127 PHE A O 1
ATOM 1062 N N . TRP A 1 128 ? 20.069 -3.638 -16.830 1.00 98.12 128 TRP A N 1
ATOM 1063 C CA . TRP A 1 128 ? 18.958 -3.767 -15.871 1.00 98.12 128 TRP A CA 1
ATOM 1064 C C . TRP A 1 128 ? 18.911 -5.058 -15.047 1.00 98.12 128 TRP A C 1
ATOM 1066 O O . TRP A 1 128 ? 18.203 -5.120 -14.036 1.00 98.12 128 TRP A O 1
ATOM 1076 N N . ALA A 1 129 ? 19.675 -6.084 -15.427 1.00 98.19 129 ALA A N 1
ATOM 1077 C CA . ALA A 1 129 ? 19.613 -7.407 -14.803 1.00 98.19 129 ALA A CA 1
ATOM 1078 C C . ALA A 1 129 ? 19.873 -7.416 -13.275 1.00 98.19 129 ALA A C 1
ATOM 1080 O O . ALA A 1 129 ? 19.116 -8.082 -12.559 1.00 98.19 129 ALA A O 1
ATOM 1081 N N . PRO A 1 130 ? 20.868 -6.688 -12.718 1.00 98.38 130 PRO A N 1
ATOM 1082 C CA . PRO A 1 130 ? 21.101 -6.689 -11.271 1.00 98.38 130 PRO A CA 1
ATOM 1083 C C . PRO A 1 130 ? 19.919 -6.120 -10.483 1.00 98.38 130 PRO A C 1
ATOM 1085 O O . PRO A 1 130 ? 19.447 -6.748 -9.533 1.00 98.38 130 PRO A O 1
ATOM 1088 N N . SER A 1 131 ? 19.396 -4.967 -10.904 1.00 97.81 131 SER A N 1
ATOM 1089 C CA . SER A 1 131 ? 18.270 -4.309 -10.235 1.00 97.81 131 SER A CA 1
ATOM 1090 C C . SER A 1 131 ? 16.975 -5.106 -10.397 1.00 97.81 131 SER A C 1
ATOM 1092 O O . SER A 1 131 ? 16.211 -5.233 -9.440 1.00 97.81 131 SER A O 1
ATOM 1094 N N . TRP A 1 132 ? 16.755 -5.748 -11.549 1.00 98.50 132 TRP A N 1
ATOM 1095 C CA . TRP A 1 132 ? 15.641 -6.683 -11.746 1.00 98.50 132 TRP A CA 1
ATOM 1096 C C . TRP A 1 132 ? 15.654 -7.839 -10.736 1.00 98.50 132 TRP A C 1
ATOM 1098 O O . TRP A 1 132 ? 14.629 -8.122 -10.109 1.00 98.50 132 TRP A O 1
ATOM 1108 N N . ARG A 1 133 ? 16.819 -8.456 -10.487 1.00 98.50 133 ARG A N 1
ATOM 1109 C CA . ARG A 1 133 ? 16.953 -9.531 -9.486 1.00 98.50 133 A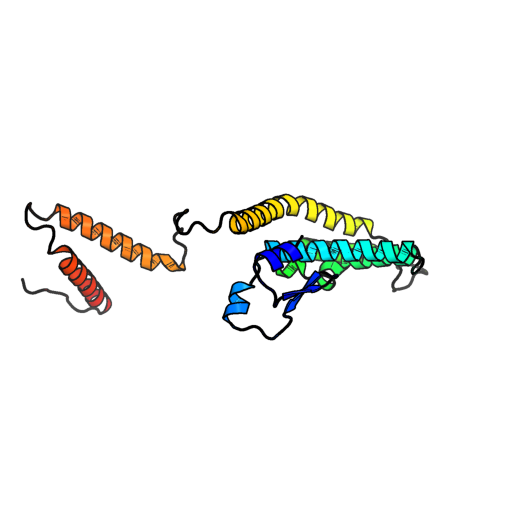RG A CA 1
ATOM 1110 C C . ARG A 1 133 ? 16.581 -9.066 -8.078 1.00 98.50 133 ARG A C 1
ATOM 1112 O O . ARG A 1 133 ? 15.926 -9.814 -7.352 1.00 98.50 133 ARG A O 1
ATOM 1119 N N . VAL A 1 134 ? 16.943 -7.838 -7.694 1.00 98.50 134 VAL A N 1
ATOM 1120 C CA . VAL A 1 134 ? 16.553 -7.260 -6.392 1.00 98.50 134 VAL A CA 1
ATOM 1121 C C . VAL A 1 134 ? 15.030 -7.251 -6.235 1.00 98.50 134 VAL A C 1
ATOM 1123 O O . VAL A 1 134 ? 14.513 -7.649 -5.184 1.00 98.50 134 VAL A O 1
ATOM 1126 N N . TRP A 1 135 ? 14.302 -6.856 -7.282 1.00 98.38 135 TRP A N 1
ATOM 1127 C CA . TRP A 1 135 ? 12.839 -6.826 -7.265 1.00 98.38 135 TRP A CA 1
ATOM 1128 C C . TRP A 1 135 ? 12.205 -8.215 -7.330 1.00 98.38 135 TRP A C 1
ATOM 1130 O O . TRP A 1 135 ? 11.213 -8.447 -6.640 1.00 98.38 135 TRP A O 1
ATOM 1140 N N . LEU A 1 136 ? 12.800 -9.172 -8.044 1.00 98.00 136 LEU A N 1
ATOM 1141 C CA . LEU A 1 136 ? 12.344 -10.566 -8.008 1.00 98.00 136 LEU A CA 1
ATOM 1142 C C . LEU A 1 136 ? 12.482 -11.194 -6.616 1.00 98.00 136 LEU A C 1
ATOM 1144 O O . LEU A 1 136 ? 11.547 -11.826 -6.126 1.00 98.00 136 LEU A O 1
ATOM 1148 N N . PHE A 1 137 ? 13.611 -10.988 -5.933 1.00 98.19 137 PHE A N 1
ATOM 1149 C CA . PHE A 1 137 ? 13.781 -11.490 -4.566 1.00 98.19 137 PHE A CA 1
ATOM 1150 C C . PHE A 1 137 ? 12.857 -10.791 -3.569 1.00 98.19 137 PHE A C 1
ATOM 1152 O O . PHE A 1 137 ? 12.382 -11.417 -2.618 1.00 98.19 137 PHE A O 1
ATOM 1159 N N . PHE A 1 138 ? 12.552 -9.512 -3.794 1.00 97.81 138 PHE A N 1
ATOM 1160 C CA . PHE A 1 138 ? 11.494 -8.836 -3.054 1.00 97.81 138 PHE A CA 1
ATOM 1161 C C . PHE A 1 138 ? 10.136 -9.508 -3.269 1.00 97.81 138 PHE A C 1
ATOM 1163 O O . PHE A 1 138 ? 9.449 -9.783 -2.283 1.00 97.81 138 PHE A O 1
ATOM 1170 N N . LEU A 1 139 ? 9.771 -9.809 -4.521 1.00 97.12 139 LEU A N 1
ATOM 1171 C CA . LEU A 1 139 ? 8.515 -10.483 -4.840 1.00 97.12 139 LEU A CA 1
ATOM 1172 C C . LEU A 1 139 ? 8.442 -11.864 -4.177 1.00 97.12 139 LEU A C 1
ATOM 1174 O O . LEU A 1 139 ? 7.466 -12.155 -3.491 1.00 97.12 139 LEU A O 1
ATOM 1178 N N .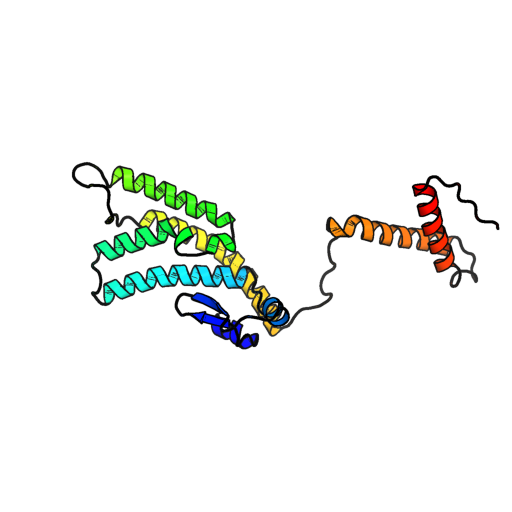 ARG A 1 140 ? 9.515 -12.659 -4.234 1.00 97.19 140 ARG A N 1
ATOM 1179 C CA . ARG A 1 140 ? 9.599 -13.944 -3.517 1.00 97.19 140 ARG A CA 1
ATOM 1180 C C . ARG A 1 140 ? 9.256 -13.809 -2.028 1.00 97.19 140 ARG A C 1
ATOM 1182 O O . ARG A 1 140 ? 8.517 -14.623 -1.488 1.00 97.19 140 ARG A O 1
ATOM 1189 N N . GLY A 1 141 ? 9.785 -12.786 -1.356 1.00 95.56 141 GLY A N 1
ATOM 1190 C CA . GLY A 1 141 ? 9.537 -12.569 0.072 1.00 95.56 141 GLY A CA 1
ATOM 1191 C C . GLY A 1 141 ? 8.180 -11.934 0.398 1.00 95.56 141 GLY A C 1
ATOM 1192 O O . GLY A 1 141 ? 7.697 -12.074 1.523 1.00 95.56 141 GLY A O 1
ATOM 1193 N N . ILE A 1 142 ? 7.570 -11.204 -0.542 1.00 97.31 142 ILE A N 1
ATOM 1194 C CA . ILE A 1 142 ? 6.313 -10.481 -0.299 1.00 97.31 142 ILE A CA 1
ATOM 1195 C C . ILE A 1 142 ? 5.069 -11.314 -0.604 1.00 97.31 142 ILE A C 1
ATOM 1197 O O . ILE A 1 142 ? 4.044 -11.079 0.035 1.00 97.31 142 ILE A O 1
ATOM 1201 N N . VAL A 1 143 ? 5.162 -12.280 -1.522 1.00 97.19 143 VAL A N 1
ATOM 1202 C CA . VAL A 1 143 ? 4.052 -13.151 -1.945 1.00 97.19 143 VAL A CA 1
ATOM 1203 C C . VAL A 1 143 ? 3.305 -13.772 -0.756 1.00 97.19 143 VAL A C 1
ATOM 1205 O O . VAL A 1 143 ? 2.137 -13.420 -0.590 1.00 97.19 143 VAL A O 1
ATOM 1208 N N . PRO A 1 144 ? 3.933 -14.537 0.163 1.00 98.00 144 PRO A N 1
ATOM 1209 C CA . PRO A 1 144 ? 3.192 -15.174 1.260 1.00 98.00 144 PRO A CA 1
ATOM 1210 C C . PRO A 1 144 ? 2.551 -14.158 2.220 1.00 98.00 144 PRO A C 1
ATOM 1212 O O . PRO A 1 144 ? 1.491 -14.388 2.807 1.00 98.00 144 PRO A O 1
ATOM 1215 N N . LEU A 1 145 ? 3.171 -12.982 2.381 1.00 97.44 145 LEU A N 1
ATOM 1216 C CA . LEU A 1 145 ? 2.604 -11.916 3.203 1.00 97.44 145 LEU A CA 1
ATOM 1217 C C . LEU A 1 145 ? 1.351 -11.317 2.555 1.00 97.44 145 LEU A C 1
ATOM 1219 O O . LEU A 1 145 ? 0.365 -11.069 3.254 1.00 97.44 145 LEU A O 1
ATOM 1223 N N . LEU A 1 146 ? 1.406 -11.059 1.247 1.00 97.44 146 LEU A N 1
ATOM 1224 C CA . LEU A 1 146 ? 0.289 -10.507 0.489 1.00 97.44 146 LEU A CA 1
ATOM 1225 C C . LEU A 1 146 ? -0.846 -11.507 0.337 1.00 97.44 146 LEU A C 1
ATOM 1227 O O . LEU A 1 146 ? -1.987 -11.095 0.504 1.00 97.44 146 LEU A O 1
ATOM 1231 N N . GLU A 1 147 ? -0.561 -12.786 0.112 1.00 98.06 147 GLU A N 1
ATOM 1232 C CA . GLU A 1 147 ? -1.570 -13.850 0.081 1.00 98.06 147 GLU A CA 1
ATOM 1233 C C . GLU A 1 147 ? -2.371 -13.877 1.377 1.00 98.06 147 GLU A C 1
ATOM 1235 O O . GLU A 1 147 ? -3.594 -13.756 1.350 1.00 98.06 147 GLU A O 1
ATOM 1240 N N . ARG A 1 148 ? -1.693 -13.890 2.531 1.00 98.31 148 ARG A N 1
ATOM 1241 C CA . ARG A 1 148 ? -2.371 -13.822 3.831 1.00 98.31 148 ARG A CA 1
ATOM 1242 C C . ARG A 1 148 ? -3.187 -12.538 3.990 1.00 98.31 148 ARG A C 1
ATOM 1244 O O . ARG A 1 148 ? -4.303 -12.558 4.505 1.00 98.31 148 ARG A O 1
ATOM 1251 N N . TRP A 1 149 ? -2.634 -11.391 3.598 1.00 98.31 149 TRP A N 1
ATOM 1252 C CA . TRP A 1 149 ? -3.321 -10.105 3.746 1.00 98.31 149 TRP A CA 1
ATOM 1253 C C . TRP A 1 149 ? -4.537 -9.964 2.827 1.00 98.31 149 TRP A C 1
ATOM 1255 O O . TRP A 1 149 ? -5.557 -9.422 3.256 1.00 98.31 149 TRP A O 1
ATOM 1265 N N . LEU A 1 150 ? -4.430 -10.425 1.584 1.00 97.88 150 LEU A N 1
ATOM 1266 C CA . LEU A 1 150 ? -5.509 -10.424 0.602 1.00 97.88 150 LEU A CA 1
ATOM 1267 C C . LEU A 1 150 ? -6.558 -11.480 0.951 1.00 97.88 150 LEU A C 1
ATOM 1269 O O . LEU A 1 150 ? -7.739 -11.154 0.916 1.00 97.88 150 LEU A O 1
ATOM 1273 N N . GLY A 1 151 ? -6.151 -12.670 1.396 1.00 97.81 151 GLY A N 1
ATOM 1274 C CA . GLY A 1 151 ? -7.049 -13.701 1.920 1.00 97.81 151 GLY A CA 1
ATOM 1275 C C . GLY A 1 151 ? -7.904 -13.163 3.065 1.00 97.81 151 GLY A C 1
ATOM 1276 O O . GLY A 1 151 ? -9.126 -13.143 2.968 1.00 97.81 151 GLY A O 1
ATOM 1277 N N . ASN A 1 152 ? -7.274 -12.562 4.080 1.00 97.06 152 ASN A N 1
ATOM 1278 C CA . ASN A 1 152 ? -7.991 -11.931 5.195 1.00 97.06 152 ASN A CA 1
ATOM 1279 C C . ASN A 1 152 ? -8.886 -10.754 4.764 1.00 97.06 152 ASN A C 1
ATOM 1281 O O . ASN A 1 152 ? -9.902 -10.476 5.405 1.00 97.06 152 ASN A O 1
ATOM 1285 N N . LEU A 1 153 ? -8.498 -10.010 3.721 1.00 97.25 153 LEU A N 1
ATOM 1286 C CA . LEU A 1 153 ? -9.300 -8.915 3.170 1.00 97.25 153 LEU A CA 1
ATOM 1287 C C . LEU A 1 153 ? -10.554 -9.443 2.467 1.00 97.25 153 LEU A C 1
ATOM 1289 O O . LEU A 1 153 ? -11.621 -8.854 2.641 1.00 97.25 153 LEU A O 1
ATOM 1293 N N . LEU A 1 154 ? -10.415 -10.510 1.680 1.00 97.12 154 LEU A N 1
ATOM 1294 C CA . LEU A 1 154 ? -11.504 -11.131 0.934 1.00 97.12 154 LEU A CA 1
ATOM 1295 C C . LEU A 1 154 ? -12.445 -11.894 1.866 1.00 97.12 154 LEU A C 1
ATOM 1297 O O . LEU A 1 154 ? -13.638 -11.614 1.824 1.00 97.12 154 LEU A O 1
ATOM 1301 N N . ALA A 1 155 ? -11.926 -12.729 2.771 1.00 96.56 155 ALA A N 1
ATOM 1302 C CA . ALA A 1 155 ? -12.725 -13.415 3.792 1.00 96.56 155 ALA A CA 1
ATOM 1303 C C . ALA A 1 155 ? -1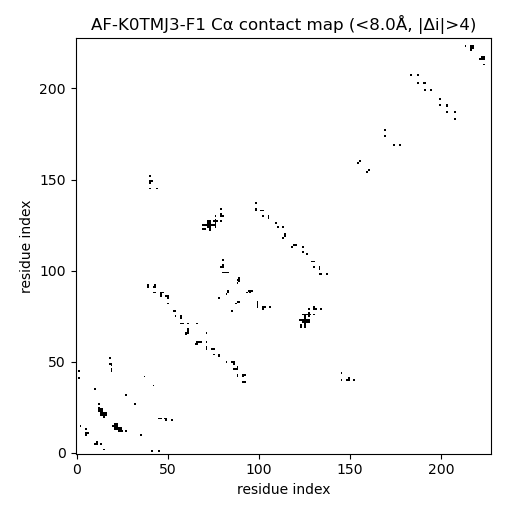3.600 -12.409 4.552 1.00 96.56 155 ALA A C 1
ATOM 1305 O O . ALA A 1 155 ? -14.821 -12.488 4.537 1.00 96.56 155 ALA A O 1
ATOM 1306 N N . ARG A 1 156 ? -13.007 -11.312 5.041 1.00 95.25 156 ARG A N 1
ATOM 1307 C CA . ARG A 1 156 ? -13.758 -10.233 5.706 1.00 95.25 156 ARG A CA 1
ATOM 1308 C C . ARG A 1 156 ? -14.806 -9.550 4.820 1.00 95.25 156 ARG A C 1
ATOM 1310 O O . ARG A 1 156 ? -15.770 -8.989 5.338 1.00 95.25 156 ARG A O 1
ATOM 1317 N N . GLN A 1 157 ? -14.580 -9.493 3.511 1.00 94.75 157 GLN A N 1
ATOM 1318 C CA . GLN A 1 157 ? -15.504 -8.868 2.566 1.00 94.75 157 GLN A CA 1
ATOM 1319 C C . GLN A 1 157 ? -16.707 -9.768 2.259 1.00 94.75 157 GLN A C 1
ATOM 1321 O O . GLN A 1 157 ? -17.787 -9.233 2.007 1.00 94.75 157 GLN A O 1
ATOM 1326 N N . PHE A 1 158 ? -16.520 -11.089 2.256 1.00 96.25 158 PHE A N 1
ATOM 1327 C CA . PHE A 1 158 ? -17.559 -12.063 1.918 1.00 96.25 158 PHE A CA 1
ATOM 1328 C C . PHE A 1 158 ? -18.261 -12.637 3.155 1.00 96.25 158 PHE A C 1
ATOM 1330 O O . PHE A 1 158 ? -19.484 -12.657 3.188 1.00 96.25 158 PHE A O 1
ATOM 1337 N N . GLU A 1 159 ? -17.508 -13.013 4.185 1.00 95.56 159 GLU A N 1
ATOM 1338 C CA . GLU A 1 159 ? -18.007 -13.600 5.441 1.00 95.56 159 GLU A CA 1
ATOM 1339 C C . GLU A 1 159 ? -18.360 -12.527 6.484 1.00 95.56 159 GLU A C 1
ATOM 1341 O O . GLU A 1 159 ? -19.054 -12.778 7.467 1.00 95.56 159 GLU A O 1
ATOM 1346 N N . GLY A 1 160 ? -17.899 -11.292 6.272 1.00 93.56 160 GLY A N 1
ATOM 1347 C CA . GLY A 1 160 ? -18.111 -10.182 7.193 1.00 93.56 160 GLY A CA 1
ATOM 1348 C C . GLY A 1 160 ? -17.080 -10.120 8.325 1.00 93.56 160 GLY A C 1
ATOM 1349 O O . GLY A 1 160 ? -16.025 -10.748 8.308 1.00 93.56 160 GLY A O 1
ATOM 1350 N N . ARG A 1 161 ? -17.339 -9.254 9.314 1.00 91.19 161 ARG A N 1
ATOM 1351 C CA . ARG A 1 161 ? -16.487 -9.106 10.505 1.00 91.19 161 ARG A CA 1
ATOM 1352 C C . ARG A 1 161 ? -17.151 -9.757 11.708 1.00 91.19 161 ARG A C 1
ATOM 1354 O O . ARG A 1 161 ? -18.226 -9.323 12.108 1.00 91.19 161 ARG A O 1
ATOM 1361 N N . HIS A 1 162 ? -16.442 -10.662 12.371 1.00 91.88 162 HIS A N 1
ATOM 1362 C CA . HIS A 1 162 ? -16.863 -11.192 13.664 1.00 91.88 162 HIS A CA 1
ATOM 1363 C C . HIS A 1 162 ? -16.543 -10.193 14.790 1.00 91.88 162 HIS A C 1
ATOM 1365 O O . HIS A 1 162 ? -15.381 -9.874 15.051 1.00 91.88 162 HIS A O 1
ATOM 1371 N N . SER A 1 163 ? -17.571 -9.665 15.459 1.00 79.19 163 SER A N 1
ATOM 1372 C CA . SER A 1 163 ? -17.459 -8.536 16.400 1.00 79.19 163 SER A CA 1
ATOM 1373 C C . SER A 1 163 ? -16.854 -8.885 17.770 1.00 79.19 163 SER A C 1
ATOM 1375 O O . SER A 1 163 ? -16.470 -7.969 18.501 1.00 79.19 163 SER A O 1
ATOM 1377 N N . LYS A 1 164 ? -16.708 -10.176 18.105 1.00 79.38 164 LYS A N 1
ATOM 1378 C CA . LYS A 1 164 ? -16.139 -10.668 19.378 1.00 79.38 164 LYS A CA 1
ATOM 1379 C C . LYS A 1 164 ? -15.342 -11.978 19.246 1.00 79.38 164 LYS A C 1
ATOM 1381 O O . LYS A 1 164 ? -15.173 -12.686 20.225 1.00 79.38 164 LYS A O 1
ATOM 1386 N N . SER A 1 165 ? -14.844 -12.309 18.053 1.00 71.50 165 SER A N 1
ATOM 1387 C CA . SER A 1 165 ? -14.189 -13.612 17.821 1.00 71.50 165 SER A CA 1
ATOM 1388 C C . SER A 1 165 ? -12.875 -13.808 18.582 1.00 71.50 165 SER A C 1
ATOM 1390 O O . SER A 1 165 ? -12.439 -14.941 18.733 1.00 71.50 165 SER A O 1
ATOM 1392 N N . TYR A 1 166 ? -12.227 -12.727 19.025 1.00 80.44 166 TYR A N 1
ATOM 1393 C CA . TYR A 1 166 ? -10.946 -12.790 19.722 1.00 80.44 166 TYR A CA 1
ATOM 1394 C C . TYR A 1 166 ? -10.945 -11.840 20.915 1.00 80.44 166 TYR A C 1
ATOM 1396 O O . TYR A 1 166 ? -11.391 -10.689 20.803 1.00 80.44 166 TYR A O 1
ATOM 1404 N N . ALA A 1 167 ? -10.405 -12.313 22.038 1.00 85.81 167 ALA A N 1
ATOM 1405 C CA . ALA A 1 167 ? -10.100 -11.466 23.179 1.00 85.81 167 ALA A CA 1
ATOM 1406 C C . ALA A 1 167 ? -9.079 -10.397 22.760 1.00 85.81 167 ALA A C 1
ATOM 1408 O O . ALA A 1 167 ? -8.118 -10.667 22.038 1.00 85.81 167 ALA A O 1
ATOM 1409 N N . LYS A 1 168 ? -9.319 -9.145 23.160 1.00 89.94 168 LYS A N 1
ATOM 1410 C CA . LYS A 1 168 ? -8.406 -8.041 22.847 1.00 89.94 168 LYS A CA 1
ATOM 1411 C C . LYS A 1 168 ? -7.292 -8.026 23.885 1.00 89.94 168 LYS A C 1
ATOM 1413 O O . LYS A 1 168 ? -7.584 -7.833 25.058 1.00 89.94 168 LYS A O 1
ATOM 1418 N N . ASN A 1 169 ? -6.044 -8.126 23.439 1.00 90.94 169 ASN A N 1
ATOM 1419 C CA . ASN A 1 169 ? -4.889 -7.991 24.325 1.00 90.94 169 ASN A CA 1
ATOM 1420 C C . ASN A 1 169 ? -4.866 -6.615 25.012 1.00 90.94 169 ASN A C 1
ATOM 1422 O O . ASN A 1 169 ? -5.236 -5.594 24.413 1.00 90.94 169 ASN A O 1
ATOM 1426 N N . VAL A 1 170 ? -4.376 -6.584 26.252 1.00 91.75 170 VAL A N 1
ATOM 1427 C CA . VAL A 1 170 ? -4.138 -5.347 27.002 1.00 91.75 170 VAL A CA 1
ATOM 1428 C C . VAL A 1 170 ? -2.863 -4.695 26.479 1.00 91.75 170 VAL A C 1
ATOM 1430 O O . VAL A 1 170 ? -1.745 -5.037 26.841 1.00 91.75 170 VAL A O 1
ATOM 1433 N N . THR A 1 171 ? -3.034 -3.759 25.554 1.00 94.69 171 THR A N 1
ATOM 1434 C CA . THR A 1 171 ? -1.949 -2.880 25.097 1.00 94.69 171 THR A CA 1
ATOM 1435 C C . THR A 1 171 ? -1.801 -1.677 26.025 1.00 94.69 171 THR A C 1
ATOM 1437 O O . THR A 1 171 ? -2.753 -1.346 26.727 1.00 94.69 171 THR A O 1
ATOM 1440 N N . LYS A 1 172 ? -0.683 -0.942 25.927 1.00 94.50 172 LYS A N 1
ATOM 1441 C CA . LYS A 1 172 ? -0.343 0.232 26.759 1.00 94.50 172 LYS A CA 1
ATOM 1442 C C . LYS A 1 172 ? -1.521 1.166 27.093 1.00 94.50 172 LYS A C 1
ATOM 1444 O O . LYS A 1 172 ? -1.680 1.536 28.244 1.00 94.50 172 LYS A O 1
ATOM 1449 N N . GLN A 1 173 ? -2.378 1.493 26.119 1.00 93.75 173 GLN A N 1
ATOM 1450 C CA . GLN A 1 173 ? -3.539 2.380 26.321 1.00 93.75 173 GLN A CA 1
ATOM 1451 C C . GLN A 1 173 ? -4.545 1.878 27.377 1.00 93.75 173 GLN A C 1
ATOM 1453 O O . GLN A 1 173 ? -5.295 2.672 27.927 1.00 93.75 173 GLN A O 1
ATOM 1458 N N . ARG A 1 174 ? -4.619 0.567 27.619 1.00 92.88 174 ARG A N 1
ATOM 1459 C CA . ARG A 1 174 ? -5.641 -0.063 28.467 1.00 92.88 174 ARG A CA 1
ATOM 1460 C C . ARG A 1 174 ? -5.098 -0.612 29.776 1.00 92.88 174 ARG A C 1
ATOM 1462 O O . ARG A 1 174 ? -5.866 -1.236 30.489 1.00 92.88 174 ARG A O 1
ATOM 1469 N N . VAL A 1 175 ? -3.814 -0.416 30.067 1.00 95.88 175 VAL A N 1
ATOM 1470 C CA . VAL A 1 175 ? -3.176 -1.003 31.253 1.00 95.88 175 VAL A CA 1
ATOM 1471 C C . VAL A 1 175 ? -3.881 -0.534 32.525 1.00 95.88 175 VAL A C 1
ATOM 1473 O O . VAL A 1 175 ? -4.353 -1.366 33.285 1.00 95.88 175 VAL A O 1
ATOM 1476 N N . GLU A 1 176 ? -4.062 0.777 32.695 1.00 92.69 176 GLU A N 1
ATOM 1477 C CA . GLU A 1 176 ? -4.720 1.345 33.882 1.00 92.69 176 GLU A CA 1
ATOM 1478 C C . GLU A 1 176 ? -6.196 0.943 33.977 1.00 92.69 176 GLU A C 1
ATOM 1480 O O . GLU A 1 176 ? -6.655 0.482 35.015 1.00 92.69 176 GLU A O 1
ATOM 1485 N N . SER A 1 177 ? -6.945 1.040 32.874 1.00 93.19 177 SER A N 1
ATOM 1486 C CA . SER A 1 177 ? -8.361 0.653 32.875 1.00 93.19 177 SER A CA 1
ATOM 1487 C C . SER A 1 177 ? -8.566 -0.841 33.133 1.00 93.19 177 SER A C 1
ATOM 1489 O O . SER A 1 177 ? -9.589 -1.223 33.695 1.00 93.19 177 SER A O 1
ATOM 1491 N N . HIS A 1 178 ? -7.632 -1.688 32.690 1.00 95.00 178 HIS A N 1
ATOM 1492 C CA . HIS A 1 178 ? -7.673 -3.122 32.963 1.00 95.00 178 HIS A CA 1
ATOM 1493 C C . HIS A 1 178 ? -7.312 -3.418 34.417 1.00 95.00 178 HIS A C 1
ATOM 1495 O O . HIS A 1 178 ? -8.010 -4.200 35.049 1.00 95.00 178 HIS A O 1
ATOM 1501 N N . PHE A 1 179 ? -6.302 -2.733 34.959 1.00 94.06 179 PHE A N 1
ATOM 1502 C CA . PHE A 1 179 ? -5.934 -2.825 36.370 1.00 94.06 179 PHE A CA 1
ATOM 1503 C C . PHE A 1 179 ? -7.111 -2.459 37.284 1.00 94.06 179 PHE A C 1
ATOM 1505 O O . PHE A 1 179 ? -7.461 -3.232 38.168 1.00 94.06 179 PHE A O 1
ATOM 1512 N N . ASP A 1 180 ? -7.795 -1.342 37.024 1.00 91.69 180 ASP A N 1
ATOM 1513 C CA . ASP A 1 180 ? -8.992 -0.942 37.776 1.00 91.69 180 ASP A CA 1
ATOM 1514 C C . ASP A 1 180 ? -10.132 -1.968 37.669 1.00 91.69 180 ASP A C 1
ATOM 1516 O O . ASP A 1 180 ? -10.931 -2.123 38.596 1.00 91.69 180 ASP A O 1
ATOM 1520 N N . LEU A 1 181 ? -10.257 -2.633 36.517 1.00 92.25 181 LEU A N 1
ATOM 1521 C CA . LEU A 1 181 ? -11.274 -3.657 36.285 1.00 92.25 181 LEU A CA 1
ATOM 1522 C C . LEU A 1 181 ? -10.965 -4.927 37.086 1.00 92.25 181 LEU A C 1
ATOM 1524 O O . LEU A 1 181 ? -11.863 -5.463 37.734 1.00 92.25 181 LEU A O 1
ATOM 1528 N N . GLU A 1 182 ? -9.706 -5.364 37.090 1.00 94.38 182 GLU A N 1
ATOM 1529 C CA . GLU A 1 182 ? -9.233 -6.513 37.868 1.00 94.38 182 GLU A CA 1
ATOM 1530 C C . GLU A 1 182 ? -9.259 -6.238 39.374 1.00 94.38 182 GLU A C 1
ATOM 1532 O O . GLU A 1 182 ? -9.752 -7.072 40.127 1.00 94.38 182 GLU A O 1
ATOM 1537 N N . LEU A 1 183 ? -8.836 -5.050 39.821 1.00 93.12 183 LEU A N 1
ATOM 1538 C CA . LEU A 1 183 ? -8.881 -4.647 41.230 1.00 93.12 183 LEU A CA 1
ATOM 1539 C C . LEU A 1 183 ? -10.314 -4.674 41.770 1.00 93.12 183 LEU A C 1
ATOM 1541 O O . LEU A 1 183 ? -10.573 -5.245 42.829 1.00 93.12 183 LEU A O 1
ATOM 1545 N N . ARG A 1 184 ? -11.267 -4.094 41.027 1.00 89.88 184 ARG A N 1
ATOM 1546 C CA . ARG A 1 184 ? -12.686 -4.137 41.405 1.00 89.88 184 ARG A CA 1
ATOM 1547 C C . ARG A 1 184 ? -13.212 -5.567 41.453 1.00 89.88 184 ARG A C 1
ATOM 1549 O O . ARG A 1 184 ? -13.971 -5.881 42.364 1.00 89.88 184 ARG A O 1
ATOM 1556 N N . ALA A 1 185 ? -12.835 -6.412 40.494 1.00 90.12 185 ALA A N 1
ATOM 1557 C CA . ALA A 1 185 ? -13.254 -7.811 40.467 1.00 90.12 185 ALA A CA 1
ATOM 1558 C C . ALA A 1 185 ? -12.685 -8.608 41.655 1.00 90.12 185 ALA A C 1
ATOM 1560 O O . ALA A 1 185 ? -13.437 -9.343 42.289 1.00 90.12 185 ALA A O 1
ATOM 1561 N N . SER A 1 186 ? -11.405 -8.409 41.991 1.00 92.62 186 SER A N 1
ATOM 1562 C CA . SER A 1 186 ? -10.742 -9.050 43.135 1.00 92.62 186 SER A CA 1
ATOM 1563 C C . SER A 1 186 ? -11.419 -8.673 44.449 1.00 92.62 186 SER A C 1
ATOM 1565 O O . SER A 1 186 ? -11.876 -9.545 45.176 1.00 92.62 186 SER A O 1
ATOM 1567 N N . VAL A 1 187 ? -11.591 -7.372 44.704 1.00 88.94 187 VAL A N 1
ATOM 1568 C CA . VAL A 1 187 ? -12.229 -6.887 45.939 1.00 88.94 187 VAL A CA 1
ATOM 1569 C C . VAL A 1 187 ? -13.673 -7.381 46.047 1.00 88.94 187 VAL A C 1
ATOM 1571 O O . VAL A 1 187 ? -14.139 -7.738 47.126 1.00 88.94 187 VAL A O 1
ATOM 1574 N N . MET A 1 188 ? -14.390 -7.440 44.923 1.00 85.94 188 MET A N 1
ATOM 1575 C CA . MET A 1 188 ? -15.735 -8.007 44.881 1.00 85.94 188 MET A CA 1
ATOM 1576 C C . MET A 1 188 ? -15.775 -9.487 45.259 1.00 85.94 188 MET A C 1
ATOM 1578 O O . MET A 1 188 ? -16.735 -9.900 45.907 1.00 85.94 188 MET A O 1
ATOM 1582 N N . HIS A 1 189 ? -14.775 -10.268 44.851 1.00 88.31 189 HIS A N 1
ATOM 1583 C CA . HIS A 1 189 ? -14.677 -11.680 45.205 1.00 88.31 189 HIS A CA 1
ATOM 1584 C C . HIS A 1 189 ? -14.485 -11.838 46.718 1.00 88.31 189 HIS A C 1
ATOM 1586 O O . HIS A 1 189 ? -15.321 -12.462 47.370 1.00 88.31 189 HIS A O 1
ATOM 1592 N N . ASP A 1 190 ? -13.504 -11.128 47.282 1.00 88.44 190 ASP A N 1
ATOM 1593 C CA . ASP A 1 190 ? -13.185 -11.173 48.714 1.00 88.44 190 ASP A CA 1
ATOM 1594 C C . ASP A 1 190 ? -14.391 -10.777 49.586 1.00 88.44 190 ASP A C 1
ATOM 1596 O O . ASP A 1 190 ? -14.723 -11.431 50.574 1.00 88.44 190 ASP A O 1
ATOM 1600 N N . ILE A 1 191 ? -15.107 -9.712 49.207 1.00 84.06 191 ILE A N 1
ATOM 1601 C CA . ILE A 1 191 ? -16.285 -9.226 49.944 1.00 84.06 191 ILE A CA 1
ATOM 1602 C C . ILE A 1 191 ? -17.428 -10.244 49.943 1.00 84.06 191 ILE A C 1
ATOM 1604 O O . ILE A 1 191 ? -18.123 -10.401 50.951 1.00 84.06 191 ILE A O 1
ATOM 1608 N N . LEU A 1 192 ? -17.677 -10.894 48.805 1.00 83.25 192 LEU A N 1
ATOM 1609 C CA . LEU A 1 192 ? -18.756 -11.874 48.692 1.00 83.25 192 LEU A CA 1
ATOM 1610 C C . LEU A 1 192 ? -18.481 -13.126 49.528 1.00 83.25 192 LEU A C 1
ATOM 1612 O O . LEU A 1 192 ? -19.443 -13.748 49.993 1.00 83.25 192 LEU A O 1
ATOM 1616 N N . ASP A 1 193 ? -17.212 -13.457 49.755 1.00 86.31 193 ASP A N 1
ATOM 1617 C CA . ASP A 1 193 ? -16.795 -14.567 50.611 1.00 86.31 193 ASP A CA 1
ATOM 1618 C C . ASP A 1 193 ? -16.853 -14.202 52.099 1.00 86.31 193 ASP A C 1
ATOM 1620 O O . ASP A 1 193 ? -17.318 -15.007 52.904 1.00 86.31 193 ASP A O 1
ATOM 1624 N N . MET A 1 194 ? -16.496 -12.965 52.464 1.00 84.25 194 MET A N 1
ATOM 1625 C CA . MET A 1 194 ? -16.576 -12.474 53.849 1.00 84.25 194 MET A CA 1
ATOM 1626 C C . MET A 1 194 ? -18.014 -12.288 54.365 1.00 84.25 194 MET A C 1
ATOM 1628 O O . MET A 1 194 ? -18.243 -12.286 55.575 1.00 84.25 194 MET A O 1
ATOM 1632 N N . MET A 1 195 ? -19.001 -12.093 53.483 1.00 82.69 195 MET A N 1
ATOM 1633 C CA . MET A 1 195 ? -20.383 -11.856 53.908 1.00 82.69 195 MET A CA 1
ATOM 1634 C C . MET A 1 195 ? -21.112 -13.152 54.326 1.00 82.69 195 MET A C 1
ATOM 1636 O O . MET A 1 195 ? -21.108 -14.131 53.573 1.00 82.69 195 MET A O 1
ATOM 1640 N N . PRO A 1 196 ? -21.844 -13.152 55.459 1.00 82.69 196 PRO A N 1
ATOM 1641 C CA . PRO A 1 196 ? -22.654 -14.294 55.877 1.00 82.69 196 PRO A CA 1
ATOM 1642 C C . PRO A 1 196 ? -23.809 -14.572 54.902 1.00 82.69 196 PRO A C 1
ATOM 1644 O O . PRO A 1 196 ? -24.253 -13.703 54.136 1.00 82.69 196 PRO A O 1
ATOM 1647 N N . GLN A 1 197 ? -24.302 -15.815 54.918 1.00 76.38 197 GLN A N 1
ATOM 1648 C CA . GLN A 1 197 ? -25.416 -16.234 54.066 1.00 76.38 197 GLN A CA 1
ATOM 1649 C C . GLN A 1 197 ? -26.660 -15.369 54.353 1.00 76.38 197 GLN A C 1
ATOM 1651 O O . GLN A 1 197 ? -27.022 -15.156 55.504 1.00 76.38 197 GLN A O 1
ATOM 1656 N N . GLY A 1 198 ? -27.277 -14.824 53.297 1.00 75.12 198 GLY A N 1
ATOM 1657 C CA . GLY A 1 198 ? -28.453 -13.941 53.384 1.00 75.12 198 GLY A CA 1
ATOM 1658 C C . GLY A 1 198 ? -28.201 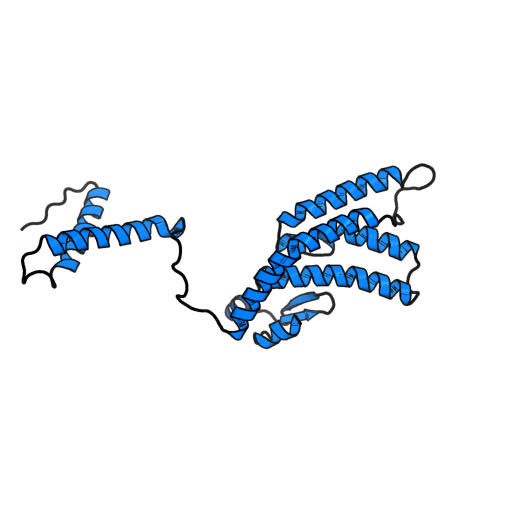-12.435 53.181 1.00 75.12 198 GLY A C 1
ATOM 1659 O O . GLY A 1 198 ? -29.159 -11.706 52.948 1.00 75.12 198 GLY A O 1
ATOM 1660 N N . VAL A 1 199 ? -26.947 -11.948 53.189 1.00 73.25 199 VAL A N 1
ATOM 1661 C CA . VAL A 1 199 ? -26.632 -10.488 53.134 1.00 73.25 199 VAL A CA 1
ATOM 1662 C C . VAL A 1 199 ? -25.990 -10.030 51.802 1.00 73.25 199 VAL A C 1
ATOM 1664 O O . VAL A 1 199 ? -25.827 -8.837 51.544 1.00 73.25 199 VAL A O 1
ATOM 1667 N N . LYS A 1 200 ? -25.655 -10.968 50.906 1.00 66.50 200 LYS A N 1
ATOM 1668 C CA . LYS A 1 200 ? -24.682 -10.768 49.810 1.00 66.50 200 LYS A CA 1
ATOM 1669 C C . LYS A 1 200 ? -25.096 -9.813 48.676 1.00 66.50 200 LYS A C 1
ATOM 1671 O O . LYS A 1 200 ? -24.241 -9.129 48.119 1.00 66.50 200 LYS A O 1
ATOM 1676 N N . GLN A 1 201 ? -26.371 -9.763 48.283 1.00 64.69 201 GLN A N 1
ATOM 1677 C CA . GLN A 1 201 ? -26.739 -9.202 46.968 1.00 64.69 201 GLN A CA 1
ATOM 1678 C C . GLN A 1 201 ? -26.811 -7.664 46.907 1.00 64.69 201 GLN A C 1
ATOM 1680 O O . GLN A 1 201 ? -26.481 -7.091 45.869 1.00 64.69 201 GLN A O 1
ATOM 1685 N N . ASN A 1 202 ? -27.152 -6.975 48.003 1.00 71.50 202 ASN A N 1
ATOM 1686 C CA . ASN A 1 202 ? -27.503 -5.545 47.939 1.00 71.50 202 ASN A CA 1
ATOM 1687 C C . ASN A 1 202 ? -26.378 -4.567 48.330 1.00 71.50 202 ASN A C 1
ATOM 1689 O O . ASN A 1 202 ? -26.487 -3.378 48.040 1.00 71.50 202 ASN A O 1
ATOM 1693 N N . LYS A 1 203 ? -25.285 -5.029 48.957 1.00 78.12 203 LYS A N 1
ATOM 1694 C CA . LYS A 1 203 ? -24.236 -4.134 49.503 1.00 78.12 203 LYS A CA 1
ATOM 1695 C C . LYS A 1 203 ? -22.993 -3.971 48.617 1.00 78.12 203 LYS A C 1
ATOM 1697 O O . LYS A 1 203 ? -22.222 -3.036 48.809 1.00 78.12 203 LYS A O 1
ATOM 1702 N N . SER A 1 204 ? -22.826 -4.824 47.607 1.00 78.69 204 SER A N 1
ATOM 1703 C CA . SER A 1 204 ? -21.662 -4.860 46.704 1.00 78.69 204 SER A CA 1
ATOM 1704 C C . SER A 1 204 ? -21.316 -3.508 46.065 1.00 78.69 204 SER A C 1
ATOM 1706 O O . SER A 1 204 ? -20.184 -3.034 46.151 1.00 78.69 204 SER A O 1
ATOM 1708 N N . ARG A 1 205 ? -22.309 -2.846 45.459 1.00 83.44 205 ARG A N 1
ATOM 1709 C CA . ARG A 1 205 ? -22.124 -1.547 44.792 1.00 83.44 205 ARG A CA 1
ATOM 1710 C C . ARG A 1 205 ? -21.713 -0.441 45.762 1.00 83.44 205 ARG A C 1
ATOM 1712 O O . ARG A 1 205 ? -20.874 0.380 45.412 1.00 83.44 205 ARG A O 1
ATOM 1719 N N . VAL A 1 206 ? -22.284 -0.431 46.966 1.00 88.19 206 VAL A N 1
ATOM 1720 C CA . VAL A 1 206 ? -21.986 0.580 47.993 1.00 88.19 206 VAL A CA 1
ATOM 1721 C C . VAL A 1 206 ? -20.541 0.440 48.468 1.00 88.19 206 VAL A C 1
ATOM 1723 O O . VAL A 1 206 ? -19.822 1.433 48.546 1.00 88.19 206 VAL A O 1
ATOM 1726 N N . ILE A 1 207 ? -20.073 -0.791 48.685 1.00 87.69 207 ILE A N 1
ATOM 1727 C CA . ILE A 1 207 ? -18.688 -1.040 49.104 1.00 87.69 207 ILE A CA 1
ATOM 1728 C C . ILE A 1 207 ? -17.691 -0.624 48.007 1.00 87.69 207 ILE A C 1
ATOM 1730 O O . ILE A 1 207 ? -16.685 0.017 48.305 1.00 87.69 207 ILE A O 1
ATOM 1734 N N . LEU A 1 208 ? -17.990 -0.884 46.728 1.00 88.75 208 LEU A N 1
ATOM 1735 C CA . LEU A 1 208 ? -17.157 -0.400 45.615 1.00 88.75 208 LEU A CA 1
ATOM 1736 C C . LEU A 1 208 ? -17.109 1.135 45.514 1.00 88.75 208 LEU A C 1
ATOM 1738 O O . LEU A 1 208 ? -16.069 1.696 45.144 1.00 88.75 208 LEU A O 1
ATOM 1742 N N . SER A 1 209 ? -18.205 1.822 45.846 1.00 91.06 209 SER A N 1
ATOM 1743 C CA . SER A 1 209 ? -18.222 3.285 45.949 1.00 91.06 209 SER A CA 1
ATOM 1744 C C . SER A 1 209 ? -17.321 3.771 47.083 1.00 91.06 209 SER A C 1
ATOM 1746 O O . SER A 1 209 ? -16.523 4.682 46.861 1.00 91.06 209 SER A O 1
ATOM 1748 N N . HIS A 1 210 ? -17.368 3.122 48.253 1.00 93.25 210 HIS A N 1
ATOM 1749 C CA . HIS A 1 210 ? -16.462 3.416 49.367 1.00 93.25 210 HIS A CA 1
ATOM 1750 C C . HIS A 1 210 ? -14.996 3.181 49.006 1.00 93.25 210 HIS A C 1
ATOM 1752 O O . HIS A 1 210 ? -14.176 4.041 49.300 1.00 93.25 210 HIS A O 1
ATOM 1758 N N . LEU A 1 211 ? -14.660 2.098 48.297 1.00 92.12 211 LEU A N 1
ATOM 1759 C CA . LEU A 1 211 ? -13.297 1.865 47.803 1.00 92.12 211 LEU A CA 1
ATOM 1760 C C . LEU A 1 211 ? -12.837 2.976 46.848 1.00 92.12 211 LEU A C 1
ATOM 1762 O O . LEU A 1 211 ? -11.710 3.462 46.934 1.00 92.12 211 LEU A O 1
ATOM 1766 N N . SER A 1 212 ? -13.728 3.413 45.955 1.00 94.00 212 SER A N 1
ATOM 1767 C CA . SER A 1 212 ? -13.436 4.500 45.014 1.00 94.00 212 SER A CA 1
ATOM 1768 C C . SER A 1 212 ? -13.276 5.857 45.717 1.00 94.00 212 SER A C 1
ATOM 1770 O O . SER A 1 212 ? -12.545 6.715 45.221 1.00 94.00 212 SER A O 1
ATOM 1772 N N . GLU A 1 213 ? -13.968 6.083 46.837 1.00 95.62 213 GLU A N 1
ATOM 1773 C CA . GLU A 1 213 ? -13.801 7.268 47.690 1.00 95.62 213 GLU A CA 1
ATOM 1774 C C . GLU A 1 213 ? -12.508 7.190 48.507 1.00 95.62 213 GLU A C 1
ATOM 1776 O O . GLU A 1 213 ? -11.715 8.124 48.476 1.00 95.62 213 GLU A O 1
ATOM 1781 N N . ALA A 1 214 ? -12.234 6.049 49.142 1.00 95.06 214 ALA A N 1
ATOM 1782 C CA . ALA A 1 214 ? -11.017 5.813 49.911 1.00 95.06 214 ALA A CA 1
ATOM 1783 C C . ALA A 1 214 ? -9.758 6.062 49.067 1.00 95.06 214 ALA A C 1
ATOM 1785 O O . ALA A 1 214 ? -8.833 6.741 49.511 1.00 95.06 214 ALA A O 1
ATOM 1786 N N . PHE A 1 215 ? -9.745 5.598 47.812 1.00 94.38 215 PHE A N 1
ATOM 1787 C CA . PHE A 1 215 ? -8.641 5.860 46.886 1.00 94.38 215 PHE A CA 1
ATOM 1788 C C . PHE A 1 215 ? -8.498 7.347 46.519 1.00 94.38 215 PHE A C 1
ATOM 1790 O O . PHE A 1 215 ? -7.378 7.840 46.369 1.00 94.38 215 PHE A O 1
ATOM 1797 N N . ARG A 1 216 ? -9.613 8.082 46.392 1.00 96.38 216 ARG A N 1
ATOM 1798 C CA . ARG A 1 216 ? -9.596 9.535 46.158 1.00 96.38 216 ARG A CA 1
ATOM 1799 C C . ARG A 1 216 ? -9.055 10.288 47.373 1.00 96.38 216 ARG A C 1
ATOM 1801 O O . ARG A 1 216 ? -8.179 11.130 47.195 1.00 96.38 216 ARG A O 1
ATOM 1808 N N . CYS A 1 217 ? -9.495 9.941 48.581 1.00 97.00 217 CYS A N 1
ATOM 1809 C CA . CYS A 1 217 ? -8.965 10.501 49.825 1.00 97.00 217 CYS A CA 1
ATOM 1810 C C . CYS A 1 217 ? -7.471 10.205 49.994 1.00 97.00 217 CYS A C 1
ATOM 1812 O O . CYS A 1 217 ? -6.712 11.118 50.305 1.00 97.00 217 CYS A O 1
ATOM 1814 N N . TRP A 1 218 ? -7.029 8.977 49.699 1.00 96.50 218 TRP A N 1
ATOM 1815 C CA . TRP A 1 218 ? -5.611 8.607 49.721 1.00 96.50 218 TRP A CA 1
ATOM 1816 C C . TRP A 1 218 ? -4.781 9.463 48.755 1.00 96.50 218 TRP A C 1
ATOM 1818 O O . TRP A 1 218 ? -3.779 10.048 49.161 1.00 96.50 218 TRP A O 1
ATOM 1828 N N . LYS A 1 219 ? -5.233 9.627 47.501 1.00 96.00 219 LYS A N 1
ATOM 1829 C CA . LYS A 1 219 ? -4.571 10.509 46.520 1.00 96.00 219 LYS A CA 1
ATOM 1830 C C . LYS A 1 219 ? -4.531 11.976 46.953 1.00 96.00 219 LYS A C 1
ATOM 1832 O O . LYS A 1 219 ? -3.579 12.673 46.620 1.00 96.00 219 LYS A O 1
ATOM 1837 N N . ALA A 1 220 ? -5.565 12.441 47.649 1.00 96.06 220 ALA A N 1
ATOM 1838 C CA . ALA A 1 220 ? -5.663 13.807 48.159 1.00 96.06 220 ALA A CA 1
ATOM 1839 C C . ALA A 1 220 ? -4.973 14.004 49.522 1.00 96.06 220 ALA A C 1
ATOM 1841 O O . ALA A 1 220 ? -4.976 15.118 50.038 1.00 96.06 220 ALA A O 1
ATOM 1842 N N . ASN A 1 221 ? -4.396 12.946 50.105 1.00 96.00 221 ASN A N 1
ATOM 1843 C CA . ASN A 1 221 ? -3.832 12.940 51.455 1.00 96.00 221 ASN A CA 1
ATOM 1844 C C . ASN A 1 221 ? -4.830 13.397 52.546 1.00 96.00 221 ASN A C 1
ATOM 1846 O O . ASN A 1 221 ? -4.470 14.099 53.489 1.00 96.00 221 ASN A O 1
ATOM 1850 N N . ILE A 1 222 ? -6.103 13.014 52.403 1.00 96.75 222 ILE A N 1
ATOM 1851 C CA . ILE A 1 222 ? -7.183 13.294 53.361 1.00 96.75 222 ILE A CA 1
ATOM 1852 C C . ILE A 1 222 ? -7.445 12.025 54.189 1.00 96.75 222 ILE A C 1
ATOM 1854 O O . ILE A 1 222 ? -7.591 10.948 53.601 1.00 96.75 222 ILE A O 1
ATOM 1858 N N . PRO A 1 223 ? -7.552 12.108 55.531 1.00 95.00 223 PRO A N 1
ATOM 1859 C CA . PRO A 1 223 ? -7.910 10.955 56.351 1.00 95.00 223 PRO A CA 1
ATOM 1860 C C . PRO A 1 223 ? -9.327 10.475 56.008 1.00 95.00 223 PRO A C 1
ATOM 1862 O O . PRO A 1 223 ? -10.292 11.232 56.089 1.00 95.00 223 PRO A O 1
ATOM 1865 N N . TRP A 1 224 ? -9.458 9.201 55.636 1.00 95.69 224 TRP A N 1
ATOM 1866 C CA . TRP A 1 224 ? -10.742 8.589 55.298 1.00 95.69 224 TRP A CA 1
ATOM 1867 C C . TRP A 1 224 ? -11.254 7.731 56.456 1.00 95.69 224 TRP A C 1
ATOM 1869 O O . TRP A 1 224 ? -10.651 6.715 56.801 1.00 95.69 224 TRP A O 1
ATOM 1879 N N . LYS A 1 225 ? -12.376 8.140 57.058 1.00 93.75 225 LYS A N 1
ATOM 1880 C CA . LYS A 1 225 ? -13.060 7.414 58.136 1.00 93.75 225 LYS A CA 1
ATOM 1881 C C . LYS A 1 225 ? -14.569 7.503 57.922 1.00 93.75 225 LYS A C 1
ATOM 1883 O O . LYS A 1 225 ? -15.127 8.595 57.951 1.00 93.75 225 LYS A O 1
ATOM 1888 N N . VAL A 1 226 ? -15.221 6.365 57.700 1.00 92.31 226 VAL A N 1
ATOM 1889 C CA . VAL A 1 226 ? -16.680 6.286 57.522 1.00 92.31 226 VAL A CA 1
ATOM 1890 C C . VAL A 1 226 ? -17.332 6.056 58.893 1.00 92.31 226 VAL A C 1
ATOM 1892 O O . VAL A 1 226 ? -16.925 5.115 59.577 1.00 92.31 226 VAL A O 1
ATOM 1895 N N . PRO A 1 227 ? -18.292 6.894 59.332 1.00 89.44 227 PRO A N 1
ATOM 1896 C CA . PRO A 1 227 ? -19.101 6.616 60.520 1.00 89.44 227 PRO A CA 1
ATOM 1897 C C . PRO A 1 227 ? -19.905 5.323 60.321 1.00 89.44 227 PRO A C 1
ATOM 1899 O O . PRO A 1 227 ? -20.500 5.143 59.259 1.00 89.44 227 PRO A O 1
ATOM 1902 N N . GLY A 1 228 ? -19.848 4.425 61.309 1.00 83.69 228 GLY A N 1
ATOM 1903 C CA . GLY A 1 228 ? -20.475 3.097 61.272 1.00 83.69 228 GLY A CA 1
ATOM 1904 C C . GLY A 1 228 ? -21.971 3.117 61.531 1.00 83.69 228 GLY A C 1
ATOM 1905 O O . GLY A 1 228 ? -22.403 3.964 62.343 1.00 83.69 228 GLY A O 1
#